Protein AF-0000000072867297 (afdb_homodimer)

Foldseek 3Di:
DDPPVVCCDPVNVVVCVVVVVLVVVLVVCLPPPCLVVLQVLLVQLCVDPCSVVLLVLLQLCVVVVNDLVVSCVVVVHDSVVSVVSQVVSCVRNVARCVDPVSSSSNNSSSVSNCVVVPDVVVVVVVVD/DDPPVVCCDPVNVVVCVVVVVLVVVLVVCLPPPCLVVLQVLLVQLCPDPCSVVLLVLLQLCVVVVNDLVVSCVVVVHDSVVSVVSQVVSCVRNVARCVDPVSSSSNNSSSVSNCVVVPDVVVVVVVVD

Radius of gyration: 19.89 Å; Cα contacts (8 Å, |Δi|>4): 238; chains: 2; bounding box: 57×52×65 Å

Nearest PDB structures (foldseek):
  3onq-assembly1_B-2  TM=8.352E-01  e=2.474E-03  Bifidobacterium adolescentis ATCC 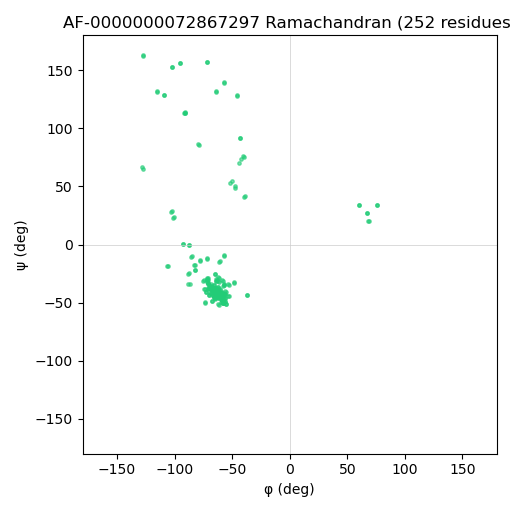15703
  3onq-assembly3_D  TM=8.221E-01  e=2.474E-03  Bifidobacterium adolescentis ATCC 15703
  9f80-assembly1_A  TM=8.507E-01  e=1.771E-02  Mycobacterium tuberculosis H37Rv
  5z4y-assembly1_B  TM=6.572E-01  e=1.056E+00  unclassified
  5xt2-assembly5_E  TM=6.006E-01  e=1.293E+00  Bradyrhizobium japonicum

Solvent-accessible surface area (backbone atoms only — not comparable to full-atom values): 14069 Å² total; per-residue (Å²): 136,82,80,78,71,78,74,74,49,70,69,53,51,51,52,41,45,54,49,39,52,52,43,50,34,41,58,44,35,63,76,33,86,59,36,58,58,32,31,43,47,48,50,53,39,51,71,41,96,61,12,67,62,44,50,52,49,50,52,43,27,57,75,45,40,67,33,63,70,66,28,18,61,74,71,70,48,52,63,65,57,48,52,50,47,47,50,50,46,21,71,63,58,73,39,42,68,89,33,48,65,37,30,53,52,48,49,51,12,51,49,55,38,34,71,77,52,61,63,74,68,66,55,48,65,75,70,100,137,84,80,77,69,78,73,73,49,70,69,52,52,52,52,42,44,53,48,37,52,52,43,52,34,40,57,44,36,63,76,34,86,58,37,58,59,31,31,44,49,49,50,55,39,51,73,42,96,60,13,67,62,45,50,51,49,49,52,43,27,56,74,46,41,68,32,63,72,64,27,18,60,74,71,70,48,53,62,66,57,47,52,49,47,48,49,50,46,20,70,65,58,74,38,44,67,89,34,47,64,36,30,52,52,49,50,52,11,52,49,55,40,34,70,77,53,62,63,74,68,66,55,49,66,74,70,99

Structure (mmCIF, N/CA/C/O backbone):
data_AF-0000000072867297-model_v1
#
loop_
_entity.id
_entity.type
_entity.pdbx_description
1 polymer 'Sugar diacid utilization regulator SdaR'
#
loop_
_atom_site.group_PDB
_atom_site.id
_atom_site.type_symbol
_atom_site.label_atom_id
_atom_site.label_alt_id
_atom_site.label_comp_id
_atom_site.label_asym_id
_atom_site.label_entity_id
_atom_site.label_seq_id
_atom_site.pdbx_PDB_ins_code
_atom_site.Cartn_x
_atom_site.Cartn_y
_atom_site.Cartn_z
_atom_site.occupancy
_atom_site.B_iso_or_equiv
_atom_site.auth_seq_id
_atom_site.auth_comp_id
_atom_site.auth_asym_id
_atom_site.auth_atom_id
_atom_site.pdbx_PDB_model_num
ATOM 1 N N . MET A 1 1 ? -38.688 3.609 -23.422 1 25.03 1 MET A N 1
ATOM 2 C CA . MET A 1 1 ? -38.25 2.785 -22.297 1 25.03 1 MET A CA 1
ATOM 3 C C . MET A 1 1 ? -36.75 2.857 -22.109 1 25.03 1 MET A C 1
ATOM 5 O O . MET A 1 1 ? -36 2.258 -22.875 1 25.03 1 MET A O 1
ATOM 9 N N . ILE A 1 2 ? -36.062 3.877 -21.859 1 30.48 2 ILE A N 1
ATOM 10 C CA . ILE A 1 2 ? -34.75 4.465 -22.109 1 30.48 2 ILE A CA 1
ATOM 11 C C . ILE A 1 2 ? -33.719 3.828 -21.172 1 30.48 2 ILE A C 1
ATOM 13 O O . ILE A 1 2 ? -33.875 3.867 -19.953 1 30.48 2 ILE A O 1
ATOM 17 N N . GLU A 1 3 ? -33.094 2.602 -21.562 1 29.8 3 GLU A N 1
ATOM 18 C CA . GLU A 1 3 ? -32.094 1.719 -20.938 1 29.8 3 GLU A CA 1
ATOM 19 C C . GLU A 1 3 ? -30.875 2.496 -20.469 1 29.8 3 GLU A C 1
ATOM 21 O O . GLU A 1 3 ? -30.078 2.947 -21.281 1 29.8 3 GLU A O 1
ATOM 26 N N . VAL A 1 4 ? -30.922 3.471 -19.703 1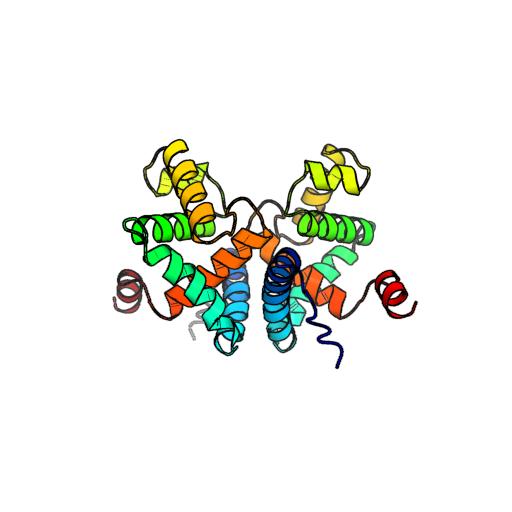 29.23 4 VAL A N 1
ATOM 27 C CA . VAL A 1 4 ? -29.828 4.262 -19.156 1 29.23 4 VAL A CA 1
ATOM 28 C C . VAL A 1 4 ? -28.75 3.334 -18.609 1 29.23 4 VAL A C 1
ATOM 30 O O . VAL A 1 4 ? -28.891 2.779 -17.516 1 29.23 4 VAL A O 1
ATOM 33 N N . GLY A 1 5 ? -28.25 2.301 -19.359 1 35.34 5 GLY A N 1
ATOM 34 C CA . GLY A 1 5 ? -27.125 1.42 -19.078 1 35.34 5 GLY A CA 1
ATOM 35 C C . GLY A 1 5 ? -25.906 2.152 -18.547 1 35.34 5 GLY A C 1
ATOM 36 O O . GLY A 1 5 ? -25.297 2.941 -19.266 1 35.34 5 GLY A O 1
ATOM 37 N N . SER A 1 6 ? -25.969 2.643 -17.359 1 34.91 6 SER A N 1
ATOM 38 C CA . SER A 1 6 ? -24.922 3.426 -16.719 1 34.91 6 SER A CA 1
ATOM 39 C C . SER A 1 6 ? -23.547 2.863 -17.016 1 34.91 6 SER A C 1
ATOM 41 O O . SER A 1 6 ? -23.25 1.704 -16.719 1 34.91 6 SER A O 1
ATOM 43 N N . LYS A 1 7 ? -22.969 3.043 -18.188 1 33.22 7 LYS A N 1
ATOM 44 C CA . LYS A 1 7 ? -21.625 2.799 -18.719 1 33.22 7 LYS A CA 1
ATOM 45 C C . LYS A 1 7 ? -20.547 3.131 -17.688 1 33.22 7 LYS A C 1
ATOM 47 O O . LYS A 1 7 ? -20.062 4.262 -17.641 1 33.22 7 LYS A O 1
ATOM 52 N N . VAL A 1 8 ? -20.688 2.811 -16.469 1 36.81 8 VAL A N 1
ATOM 53 C CA . VAL A 1 8 ? -19.531 2.916 -15.586 1 36.81 8 VAL A CA 1
ATOM 54 C C . VAL A 1 8 ? -18.297 2.354 -16.297 1 36.81 8 VAL A C 1
ATOM 56 O O . VAL A 1 8 ? -18.297 1.198 -16.719 1 36.81 8 VAL A O 1
ATOM 59 N N . GLN A 1 9 ? -17.531 3.119 -16.984 1 38.69 9 GLN A N 1
ATOM 60 C CA . GLN A 1 9 ? -16.375 2.797 -17.797 1 38.69 9 GLN A CA 1
ATOM 61 C C . GLN A 1 9 ? -15.438 1.837 -17.062 1 38.69 9 GLN A C 1
ATOM 63 O O . GLN A 1 9 ? -15.227 1.963 -15.859 1 38.69 9 GLN A O 1
ATOM 68 N N . PRO A 1 10 ? -15.055 0.8 -17.594 1 39.16 10 PRO A N 1
ATOM 69 C CA . PRO A 1 10 ? -14.133 -0.212 -17.062 1 39.16 10 PRO A CA 1
ATOM 70 C C . PRO A 1 10 ? -13 0.393 -16.25 1 39.16 10 PRO A C 1
ATOM 72 O O . PRO A 1 10 ? -12.57 -0.196 -15.25 1 39.16 10 PRO A O 1
ATOM 75 N N . GLN A 1 11 ? -12.422 1.472 -16.734 1 39.03 11 GLN A N 1
ATOM 76 C CA . GLN A 1 11 ? -11.328 2.15 -16.047 1 39.03 11 GLN A CA 1
ATOM 77 C C . GLN A 1 11 ? -11.781 2.672 -14.68 1 39.0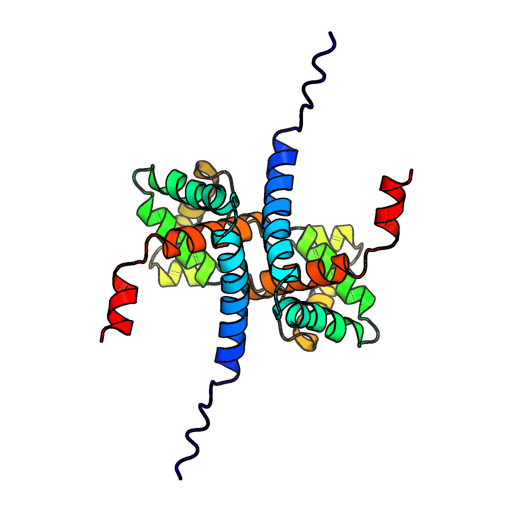3 11 GLN A C 1
ATOM 79 O O . GLN A 1 11 ? -11 2.693 -13.727 1 39.03 11 GLN A O 1
ATOM 84 N N . ARG A 1 12 ? -12.938 3.172 -14.625 1 39.94 12 ARG A N 1
ATOM 85 C CA . ARG A 1 12 ? -13.5 3.686 -13.383 1 39.94 12 ARG A CA 1
ATOM 86 C C . ARG A 1 12 ? -13.719 2.561 -12.375 1 39.94 12 ARG A C 1
ATOM 88 O O . ARG A 1 12 ? -13.602 2.771 -11.164 1 39.94 12 ARG A O 1
ATOM 95 N N . GLN A 1 13 ? -14.117 1.479 -12.922 1 38.62 13 GLN A N 1
ATOM 96 C CA . GLN A 1 13 ? -14.344 0.344 -12.031 1 38.62 13 GLN A CA 1
ATOM 97 C C . GLN A 1 13 ? -13.055 -0.064 -11.32 1 38.62 13 GLN A C 1
ATOM 99 O O . GLN A 1 13 ? -13.086 -0.48 -10.156 1 38.62 13 GLN A O 1
ATOM 104 N N . ILE A 1 14 ? -11.977 -0.056 -12.102 1 41.31 14 ILE A N 1
ATOM 105 C CA . ILE A 1 14 ? -10.695 -0.398 -11.5 1 41.31 14 ILE A CA 1
ATOM 106 C C . ILE A 1 14 ? -10.305 0.66 -10.469 1 41.31 14 ILE A C 1
ATOM 108 O O . ILE A 1 14 ? -9.789 0.333 -9.398 1 41.31 14 ILE A O 1
ATOM 112 N N . TYR A 1 15 ? -10.477 1.941 -10.867 1 42.84 15 TYR A N 1
ATOM 113 C CA . TYR A 1 15 ? -10.219 3.006 -9.906 1 42.84 15 TYR A CA 1
ATOM 114 C C . TYR A 1 15 ? -11.055 2.82 -8.648 1 42.84 15 TYR A C 1
ATOM 116 O O . TYR A 1 15 ? -10.57 3.008 -7.535 1 42.84 15 TYR A O 1
ATOM 124 N N . TYR A 1 16 ? -12.312 2.391 -8.953 1 45.91 16 TYR A N 1
ATOM 125 C CA . TYR A 1 16 ? -13.273 2.23 -7.875 1 45.91 16 TYR A CA 1
ATOM 126 C C . TYR A 1 16 ? -12.852 1.11 -6.93 1 45.91 16 TYR A C 1
ATOM 128 O O . TYR A 1 16 ? -13.039 1.215 -5.715 1 45.91 16 TYR A O 1
ATOM 136 N N . PHE A 1 17 ? -12.469 0.09 -7.648 1 45.38 17 PHE A N 1
ATOM 137 C CA . PHE A 1 17 ? -12.102 -1.02 -6.773 1 45.38 17 PHE A CA 1
ATOM 138 C C . PHE A 1 17 ? -10.938 -0.64 -5.875 1 45.38 17 PHE A C 1
ATOM 140 O O . PHE A 1 17 ? -10.945 -0.927 -4.676 1 45.38 17 PHE A O 1
ATOM 147 N N . ARG A 1 18 ? -9.914 0.046 -6.566 1 49.38 18 ARG A N 1
ATOM 148 C CA . ARG A 1 18 ? -8.75 0.481 -5.805 1 49.38 18 ARG A CA 1
ATOM 149 C C . ARG A 1 18 ? -9.164 1.358 -4.629 1 49.38 18 ARG A C 1
ATOM 151 O O . ARG A 1 18 ? -8.703 1.149 -3.502 1 49.38 18 ARG A O 1
ATOM 158 N N . GLU A 1 19 ? -9.953 2.219 -5.094 1 50.56 19 GLU A N 1
ATOM 159 C CA . GLU A 1 19 ? -10.461 3.139 -4.074 1 50.56 19 GLU A CA 1
ATOM 160 C C . GLU A 1 19 ? -11.391 2.424 -3.098 1 50.56 19 GLU A C 1
ATOM 162 O O . GLU A 1 19 ? -11.344 2.682 -1.893 1 50.56 19 GLU A O 1
ATOM 167 N N . MET A 1 20 ? -12.086 1.52 -3.715 1 51.03 20 MET A N 1
ATOM 168 C CA . MET A 1 20 ? -13.055 0.82 -2.871 1 51.03 20 MET A CA 1
ATOM 169 C C . MET A 1 20 ? -12.344 -0.091 -1.874 1 51.03 20 MET A C 1
ATOM 171 O O . MET A 1 20 ? -12.734 -0.166 -0.708 1 51.03 20 MET A O 1
ATOM 175 N N . ALA A 1 21 ? -11.352 -0.773 -2.43 1 52.25 21 ALA A N 1
ATOM 176 C CA . ALA A 1 21 ? -10.625 -1.663 -1.525 1 52.25 21 ALA A CA 1
ATOM 177 C C . ALA A 1 21 ? -10.023 -0.886 -0.361 1 52.25 21 ALA A C 1
ATOM 179 O O . ALA A 1 21 ? -10.125 -1.305 0.794 1 52.25 21 ALA A O 1
ATOM 180 N N . MET A 1 22 ? -9.516 0.25 -0.768 1 56.5 22 MET A N 1
ATOM 181 C CA . MET A 1 22 ? -8.961 1.098 0.284 1 56.5 22 MET A CA 1
ATOM 182 C C . MET A 1 22 ? -10.062 1.634 1.189 1 56.5 22 MET A C 1
ATOM 184 O O . MET A 1 22 ? -9.898 1.7 2.408 1 56.5 22 MET A O 1
ATOM 188 N N . LEU A 1 23 ? -11.148 1.938 0.492 1 53.91 23 LEU A N 1
ATOM 189 C CA . LEU A 1 23 ? -12.297 2.422 1.248 1 53.91 23 LEU A CA 1
ATOM 190 C C . LEU A 1 23 ? -12.844 1.335 2.17 1 53.91 23 LEU A C 1
ATOM 192 O O . LEU A 1 23 ? -13.195 1.608 3.32 1 53.91 23 LEU A O 1
ATOM 196 N N . CYS A 1 24 ? -12.961 0.26 1.611 1 54.66 24 CYS A N 1
ATOM 197 C CA . CYS A 1 24 ? -13.469 -0.839 2.426 1 54.66 24 CYS A CA 1
ATOM 198 C C . CYS A 1 24 ? -12.531 -1.133 3.59 1 54.66 24 CYS A C 1
ATOM 200 O O . CYS A 1 24 ? -12.984 -1.36 4.715 1 54.66 24 CYS A O 1
ATOM 202 N N . LEU A 1 25 ? -11.344 -1.11 3.211 1 55.56 25 LEU A N 1
ATOM 203 C CA . LEU A 1 25 ? -10.367 -1.295 4.281 1 55.56 25 LEU A CA 1
ATOM 204 C C . LEU A 1 25 ? -10.539 -0.236 5.363 1 55.56 25 LEU A C 1
ATOM 206 O O . LEU A 1 25 ? -10.531 -0.554 6.555 1 55.56 25 LEU A O 1
ATOM 210 N N . PHE A 1 26 ? -10.914 0.876 4.859 1 54.69 26 PHE A N 1
ATOM 211 C CA . PHE A 1 26 ? -11.094 1.997 5.773 1 54.69 26 PHE A CA 1
ATOM 212 C C . PHE A 1 26 ? -12.359 1.825 6.602 1 54.69 26 PHE A C 1
ATOM 214 O O . PHE A 1 26 ? -12.367 2.111 7.801 1 54.69 26 PHE A O 1
ATOM 221 N N . ARG A 1 27 ? -13.328 1.568 5.965 1 56.91 27 ARG A N 1
ATOM 222 C CA . ARG A 1 27 ? -14.602 1.43 6.668 1 56.91 27 ARG A CA 1
ATOM 223 C C . ARG A 1 27 ? -14.484 0.432 7.816 1 56.91 27 ARG A C 1
ATOM 225 O O . ARG A 1 27 ? -15.055 0.647 8.891 1 56.91 27 ARG A O 1
ATOM 232 N N . VAL A 1 28 ? -13.773 -0.439 7.59 1 56.44 28 VAL A N 1
ATOM 233 C CA . VAL A 1 28 ? -13.617 -1.478 8.602 1 56.44 28 VAL A CA 1
ATOM 234 C C . VAL A 1 28 ? -12.766 -0.954 9.758 1 56.44 28 VAL A C 1
ATOM 236 O O . VAL A 1 28 ? -13.055 -1.229 10.922 1 56.44 28 VAL A O 1
ATOM 239 N N . LEU A 1 29 ? -11.812 -0.2 9.367 1 60.56 29 LEU A N 1
ATOM 240 C CA . LEU A 1 29 ? -10.914 0.342 10.383 1 60.56 29 LEU A CA 1
ATOM 241 C C . LEU A 1 29 ? -11.625 1.397 11.219 1 60.56 29 LEU A C 1
ATOM 243 O O . LEU A 1 29 ? -11.32 1.557 12.406 1 60.56 29 LEU A O 1
ATOM 247 N N . GLU A 1 30 ? -12.477 2.037 10.508 1 59.84 30 GLU A N 1
ATOM 248 C CA . GLU A 1 30 ? -13.148 3.113 11.227 1 59.84 30 GLU A CA 1
ATOM 249 C C . GLU A 1 30 ? -13.891 2.58 12.445 1 59.84 30 GLU A C 1
ATOM 251 O O . GLU A 1 30 ? -13.992 3.262 13.469 1 59.84 30 GLU A O 1
ATOM 256 N N . ASP A 1 31 ? -14.305 1.363 12.227 1 60.44 31 ASP A N 1
ATOM 257 C CA . ASP A 1 31 ? -15.078 0.8 13.328 1 60.44 31 ASP A CA 1
ATOM 258 C C . ASP A 1 31 ? -14.164 0.122 14.352 1 60.44 31 ASP A C 1
ATOM 260 O O . ASP A 1 31 ? -14.633 -0.372 15.383 1 60.44 31 ASP A O 1
ATOM 264 N N . SER A 1 32 ? -12.969 0.208 13.992 1 61.72 32 SER A N 1
ATOM 265 C CA . SER A 1 32 ? -12.055 -0.465 14.906 1 61.72 32 SER A CA 1
ATOM 266 C C . SER A 1 32 ? -11.336 0.537 15.805 1 61.72 32 SER A C 1
ATOM 268 O O . SER A 1 32 ? -11.336 1.738 15.531 1 61.72 32 SER A O 1
ATOM 270 N N . TYR A 1 33 ? -10.93 0.035 17.047 1 61.72 33 TYR A N 1
ATOM 271 C CA . TYR A 1 33 ? -10.164 0.817 18 1 61.72 33 TYR A CA 1
ATOM 272 C C . TYR A 1 33 ? -8.859 1.314 17.375 1 61.72 33 TYR A C 1
ATOM 274 O O . TYR A 1 33 ? -8.25 2.26 17.891 1 61.72 33 TYR A O 1
ATOM 282 N N . MET A 1 34 ? -8.516 0.853 16.219 1 66.38 34 MET A N 1
ATOM 283 C CA . MET A 1 34 ? -7.227 1.186 15.617 1 66.38 34 MET A CA 1
ATOM 284 C C . MET A 1 34 ? -7.305 2.506 14.859 1 66.38 34 MET A C 1
ATOM 286 O O . MET A 1 34 ? -6.277 3.115 14.555 1 66.38 34 MET A O 1
ATOM 290 N N . VAL A 1 35 ? -8.484 2.996 14.688 1 74.06 35 VAL A N 1
ATOM 291 C CA . VAL A 1 35 ? -8.641 4.219 13.906 1 74.06 35 VAL A CA 1
ATOM 292 C C . VAL A 1 35 ? -7.941 5.375 14.609 1 74.06 35 VAL A C 1
ATOM 294 O O . VAL A 1 35 ? -7.371 6.254 13.953 1 74.06 35 VAL A O 1
ATOM 297 N N . ASN A 1 36 ? -7.914 5.328 15.859 1 77.81 36 ASN A N 1
ATOM 298 C CA . ASN A 1 36 ? -7.281 6.398 16.625 1 77.81 36 ASN A CA 1
ATOM 299 C C . ASN A 1 36 ? -5.766 6.41 16.422 1 77.81 36 ASN A C 1
ATOM 301 O O . ASN A 1 36 ? -5.145 7.473 16.422 1 77.81 36 ASN A O 1
ATOM 305 N N . PHE A 1 37 ? -5.246 5.238 16.312 1 76.69 37 PHE A N 1
ATOM 306 C CA . PHE A 1 37 ? -3.816 5.137 16.031 1 76.69 37 PHE A CA 1
ATOM 307 C C . PHE A 1 37 ? -3.463 5.836 14.734 1 76.69 37 PHE A C 1
ATOM 309 O O . PHE A 1 37 ? -2.514 6.617 14.68 1 76.69 37 PHE A O 1
ATOM 316 N N . PHE A 1 38 ? -4.211 5.609 13.711 1 80.69 38 PHE A N 1
ATOM 317 C CA . PHE A 1 38 ? -3.943 6.156 12.391 1 80.69 38 PHE A CA 1
ATOM 318 C C . PHE A 1 38 ? -4.207 7.66 12.359 1 80.69 38 PHE A C 1
ATOM 320 O O . PHE A 1 38 ? -3.42 8.422 11.797 1 80.69 38 PHE A O 1
ATOM 327 N N . ILE A 1 39 ? -5.215 8.023 13.047 1 84.5 39 ILE A N 1
ATOM 328 C CA . ILE A 1 39 ? -5.539 9.445 13.109 1 84.5 39 ILE A CA 1
ATOM 329 C C . ILE A 1 39 ? -4.438 10.195 13.859 1 84.5 39 ILE A C 1
ATOM 331 O O . ILE A 1 39 ? -4.082 11.312 13.484 1 84.5 39 ILE A O 1
ATOM 335 N N . ASN A 1 40 ? -3.908 9.578 14.836 1 87.5 40 ASN A N 1
ATOM 336 C CA . ASN A 1 40 ? -2.871 10.203 15.648 1 87.5 40 ASN A CA 1
ATOM 337 C C . ASN A 1 40 ? -1.6 10.453 14.836 1 87.5 40 ASN A C 1
ATOM 339 O O . ASN A 1 40 ? -0.89 11.43 15.07 1 87.5 40 ASN A O 1
ATOM 343 N N . ASN A 1 41 ? -1.273 9.562 13.898 1 86.56 41 ASN A N 1
ATOM 344 C CA . ASN A 1 41 ? -0.147 9.812 13.008 1 86.56 41 ASN A CA 1
ATOM 345 C C . ASN A 1 41 ? -0.269 11.172 12.312 1 86.56 41 ASN A C 1
ATOM 347 O O . ASN A 1 41 ? 0.701 11.93 12.25 1 86.56 41 ASN A O 1
ATOM 351 N N . VAL A 1 42 ? -1.475 11.453 11.844 1 92.75 42 VAL A N 1
ATOM 352 C CA . VAL A 1 42 ? -1.71 12.703 11.133 1 92.75 42 VAL A CA 1
ATOM 353 C C . VAL A 1 42 ? -1.696 13.867 12.125 1 92.75 42 VAL A C 1
ATOM 355 O O . VAL A 1 42 ? -1.144 14.93 11.828 1 92.75 42 VAL A O 1
ATOM 358 N N . ARG A 1 43 ? -2.293 13.664 13.281 1 94 43 ARG A N 1
ATOM 359 C CA . ARG A 1 43 ? -2.312 14.711 14.289 1 94 43 ARG A CA 1
ATOM 360 C C . ARG A 1 43 ? -0.897 15.109 14.695 1 94 43 ARG A C 1
ATOM 362 O O . ARG A 1 43 ? -0.605 16.297 14.852 1 94 43 ARG A O 1
ATOM 369 N N . GLN A 1 44 ? -0.076 14.117 14.836 1 94.06 44 GLN A N 1
ATOM 370 C CA . GLN A 1 44 ? 1.323 14.375 15.164 1 94.06 44 GLN A CA 1
ATOM 371 C C . GLN A 1 44 ? 1.986 15.234 14.094 1 94.06 44 GLN A C 1
ATOM 373 O O . GLN A 1 44 ? 2.771 16.125 14.406 1 94.06 44 GLN A O 1
ATOM 378 N N . LEU A 1 45 ? 1.707 14.961 12.891 1 95.38 45 LEU A N 1
ATOM 379 C CA . LEU A 1 45 ? 2.236 15.734 11.773 1 95.38 45 LEU A CA 1
ATOM 380 C C . LEU A 1 45 ? 1.744 17.172 11.828 1 95.38 45 LEU A C 1
ATOM 382 O O . LEU A 1 45 ? 2.52 18.109 11.602 1 95.38 45 LEU A O 1
ATOM 386 N N . LEU A 1 46 ? 0.539 17.328 12.195 1 95.44 46 LEU A N 1
ATOM 387 C CA . LEU A 1 46 ? -0.113 18.641 12.156 1 95.44 46 LEU A CA 1
ATOM 388 C C . LEU A 1 46 ? 0.334 19.5 13.336 1 95.44 46 LEU A C 1
ATOM 390 O O . LEU A 1 46 ? 0.107 20.719 13.344 1 95.44 46 LEU A O 1
ATOM 394 N N . GLU A 1 47 ? 0.969 18.922 14.312 1 93.44 47 GLU A N 1
ATOM 395 C CA . GLU A 1 47 ? 1.449 19.656 15.477 1 93.44 47 GLU A CA 1
ATOM 396 C C . GLU A 1 47 ? 2.641 20.547 15.125 1 93.44 47 GLU A C 1
ATOM 398 O O . GLU A 1 47 ? 2.99 21.453 15.883 1 93.44 47 GLU A O 1
ATOM 403 N N . HIS A 1 48 ? 3.18 20.359 14.031 1 91.44 48 HIS A N 1
ATOM 404 C CA . HIS A 1 48 ? 4.34 21.141 13.602 1 91.44 48 HIS A CA 1
ATOM 405 C C . HIS A 1 48 ? 3.92 22.328 12.742 1 91.44 48 HIS A C 1
ATOM 407 O O . HIS A 1 48 ? 2.857 22.297 12.117 1 91.44 48 HIS A O 1
ATOM 413 N N . ASP A 1 49 ? 4.766 23.391 12.688 1 89.31 49 ASP A N 1
ATOM 414 C CA . ASP A 1 49 ? 4.445 24.625 11.969 1 89.31 49 ASP A CA 1
ATOM 415 C C . ASP A 1 49 ? 4.148 24.344 10.5 1 89.31 49 ASP A C 1
ATOM 417 O O . ASP A 1 49 ? 3.225 24.922 9.93 1 89.31 49 ASP A O 1
ATOM 421 N N . SER A 1 50 ? 4.766 23.406 9.828 1 93.75 50 SER A N 1
ATOM 422 C CA . SER A 1 50 ? 4.566 23.094 8.422 1 93.75 50 SER A CA 1
ATOM 423 C C . SER A 1 50 ? 3.711 21.844 8.25 1 93.75 50 SER A C 1
ATOM 425 O O . SER A 1 50 ? 3.764 21.188 7.203 1 93.75 50 SER A O 1
ATOM 427 N N . GLY A 1 51 ? 2.881 21.625 9.203 1 95.94 51 GLY A N 1
ATOM 428 C CA . GLY A 1 51 ? 2.135 20.375 9.234 1 95.94 51 GLY A CA 1
ATOM 429 C C . GLY A 1 51 ? 1.149 20.234 8.086 1 95.94 51 GLY A C 1
ATOM 430 O O . GLY A 1 51 ? 1.059 19.188 7.461 1 95.94 51 GLY A O 1
ATOM 431 N N . GLU A 1 52 ? 0.448 21.344 7.844 1 94.62 52 GLU A N 1
ATOM 432 C CA . GLU A 1 52 ? -0.542 21.312 6.77 1 94.62 52 GLU A CA 1
ATOM 433 C C . GLU A 1 52 ? 0.122 21.109 5.41 1 94.62 52 GLU A C 1
ATOM 435 O O . GLU A 1 52 ? -0.39 20.359 4.574 1 94.62 52 GLU A O 1
ATOM 440 N N . VAL A 1 53 ? 1.208 21.766 5.215 1 97.06 53 VAL A N 1
ATOM 441 C CA . VAL A 1 53 ? 1.956 21.625 3.973 1 97.06 53 VAL A CA 1
ATOM 442 C C . VAL A 1 53 ? 2.469 20.188 3.834 1 97.06 53 VAL A C 1
ATOM 444 O O . VAL A 1 53 ? 2.41 19.609 2.75 1 97.06 53 VAL A O 1
ATOM 447 N N . LEU A 1 54 ? 2.934 19.625 4.914 1 97.75 54 LEU A N 1
ATOM 448 C CA . LEU A 1 54 ? 3.441 18.25 4.91 1 97.75 54 LEU A CA 1
ATOM 449 C C . LEU A 1 54 ? 2.318 17.266 4.652 1 97.75 54 LEU A C 1
ATOM 451 O O . LEU A 1 54 ? 2.502 16.281 3.916 1 97.75 54 LEU A O 1
ATOM 455 N N . LEU A 1 55 ? 1.163 17.516 5.273 1 96.69 55 LEU A N 1
ATOM 456 C CA . LEU A 1 55 ? 0.019 16.641 5.043 1 96.69 55 LEU A CA 1
ATOM 457 C C . LEU A 1 55 ? -0.417 16.703 3.582 1 96.69 55 LEU A C 1
ATOM 459 O O . LEU A 1 55 ? -0.707 15.664 2.979 1 96.69 55 LEU A O 1
ATOM 463 N N . ASP A 1 56 ? -0.446 17.891 3.002 1 95.81 56 ASP A N 1
ATOM 464 C CA . ASP A 1 56 ? -0.787 18.047 1.591 1 95.81 56 ASP A CA 1
ATOM 465 C C . ASP A 1 56 ? 0.228 17.328 0.699 1 95.81 56 ASP A C 1
ATOM 467 O O . ASP A 1 56 ? -0.141 16.719 -0.305 1 95.81 56 ASP A O 1
ATOM 471 N N . THR A 1 57 ? 1.438 17.484 1.014 1 98 57 THR A N 1
ATOM 472 C CA . THR A 1 57 ? 2.504 16.797 0.289 1 98 57 THR A CA 1
ATOM 473 C C . THR A 1 57 ? 2.309 15.289 0.335 1 98 57 THR A C 1
ATOM 475 O O . THR A 1 57 ? 2.34 14.625 -0.701 1 98 57 THR A O 1
ATOM 478 N N . LEU A 1 58 ? 2.066 14.797 1.515 1 96.69 58 LEU A N 1
ATOM 479 C CA . LEU A 1 58 ? 1.868 13.359 1.709 1 96.69 58 LEU A CA 1
ATOM 480 C C . LEU A 1 58 ? 0.653 12.867 0.931 1 96.69 58 LEU A C 1
ATOM 482 O O . LEU A 1 58 ? 0.721 11.852 0.245 1 96.69 58 LEU A O 1
ATOM 486 N N . SER A 1 59 ? -0.422 13.578 1.029 1 93.88 59 SER A N 1
ATOM 487 C CA . SER A 1 59 ? -1.639 13.242 0.299 1 93.88 59 SER A CA 1
ATOM 488 C C . SER A 1 59 ? -1.386 13.195 -1.204 1 93.88 59 SER A C 1
ATOM 490 O O . SER A 1 59 ? -1.807 12.25 -1.88 1 93.88 59 SER A O 1
ATOM 492 N N . SER A 1 60 ? -0.726 14.164 -1.735 1 95.69 60 SER A N 1
ATOM 493 C CA . SER A 1 60 ? -0.407 14.227 -3.158 1 95.69 60 SER A CA 1
ATOM 494 C C . SER A 1 60 ? 0.515 13.086 -3.57 1 95.69 60 SER A C 1
ATOM 496 O O . SER A 1 60 ? 0.333 12.484 -4.633 1 95.69 60 SER A O 1
ATOM 498 N N . PHE A 1 61 ? 1.486 12.812 -2.76 1 96.31 61 PHE A N 1
ATOM 499 C CA . PHE A 1 61 ? 2.441 11.742 -3.029 1 96.31 61 PHE A CA 1
ATOM 500 C C . PHE A 1 61 ? 1.733 10.398 -3.129 1 96.31 61 PHE A C 1
ATOM 502 O O . PHE A 1 61 ? 1.965 9.633 -4.07 1 96.31 61 PHE A O 1
ATOM 509 N N . ILE A 1 62 ? 0.828 10.172 -2.184 1 90.12 62 ILE A N 1
ATOM 510 C CA . ILE A 1 62 ? 0.045 8.945 -2.168 1 90.12 62 ILE A CA 1
ATOM 511 C C . ILE A 1 62 ? -0.855 8.891 -3.402 1 90.12 62 ILE A C 1
ATOM 513 O O . ILE A 1 62 ? -0.918 7.867 -4.086 1 90.12 62 ILE A O 1
ATOM 517 N N . ALA A 1 63 ? -1.497 9.984 -3.723 1 89.19 63 ALA A N 1
ATOM 518 C CA . ALA A 1 63 ? -2.436 10.062 -4.84 1 89.19 63 ALA A CA 1
ATOM 519 C C . ALA A 1 63 ? -1.721 9.836 -6.172 1 89.19 63 ALA A C 1
ATOM 521 O O . ALA A 1 63 ? -2.332 9.391 -7.145 1 89.19 63 ALA A O 1
ATOM 522 N N . ASN A 1 64 ? -0.492 10.117 -6.207 1 93.38 64 ASN A N 1
ATOM 523 C CA . ASN A 1 64 ? 0.288 9.945 -7.43 1 93.38 64 ASN A CA 1
ATOM 524 C C . ASN A 1 64 ? 1.115 8.664 -7.391 1 93.38 64 ASN A C 1
ATOM 526 O O . ASN A 1 64 ? 2.191 8.602 -7.988 1 93.38 64 ASN A O 1
ATOM 530 N N . ASN A 1 65 ? 0.715 7.73 -6.613 1 91.06 65 ASN A N 1
ATOM 531 C CA . ASN A 1 65 ? 1.292 6.395 -6.543 1 91.06 65 ASN A CA 1
ATOM 532 C C . ASN A 1 65 ? 2.766 6.438 -6.152 1 91.06 65 ASN A C 1
ATOM 534 O O . ASN A 1 65 ? 3.58 5.691 -6.695 1 91.06 65 ASN A O 1
ATOM 538 N N . ALA A 1 66 ? 3.107 7.387 -5.332 1 94.25 66 ALA A N 1
ATOM 539 C CA . ALA A 1 66 ? 4.441 7.5 -4.75 1 94.25 66 ALA A CA 1
ATOM 540 C C . ALA A 1 66 ? 5.48 7.82 -5.82 1 94.25 66 ALA A C 1
ATOM 542 O O . ALA A 1 66 ? 6.633 7.395 -5.723 1 94.25 66 ALA A O 1
ATOM 543 N N . GLU A 1 67 ? 5.059 8.461 -6.871 1 95.5 67 GLU A N 1
ATOM 544 C CA . GLU A 1 67 ? 5.969 8.906 -7.922 1 95.5 67 GLU A CA 1
ATOM 545 C C . GLU A 1 67 ? 6.473 10.32 -7.656 1 95.5 67 GLU A C 1
ATOM 547 O O . GLU A 1 67 ? 5.719 11.289 -7.777 1 95.5 67 GLU A O 1
ATOM 552 N N . PRO A 1 68 ? 7.73 10.453 -7.395 1 97 68 PRO A N 1
ATOM 553 C CA . PRO A 1 68 ? 8.234 11.773 -7.016 1 97 68 PRO A CA 1
ATOM 554 C C . PRO A 1 68 ? 8.102 12.797 -8.141 1 97 68 PRO A C 1
ATOM 556 O O . PRO A 1 68 ? 7.73 13.945 -7.891 1 97 68 PRO A O 1
ATOM 559 N N . GLY A 1 69 ? 8.445 12.391 -9.398 1 96.94 69 GLY A N 1
ATOM 560 C CA . GLY A 1 69 ? 8.359 13.312 -10.523 1 96.94 69 GLY A CA 1
ATOM 561 C C . GLY A 1 69 ? 6.973 13.883 -10.719 1 96.94 69 GLY A C 1
ATOM 562 O O . GLY A 1 69 ? 6.801 15.102 -10.789 1 96.94 69 GLY A O 1
ATOM 563 N N . LYS A 1 70 ? 5.996 13.031 -10.758 1 96.62 70 LYS A N 1
ATOM 564 C CA . LYS A 1 70 ? 4.609 13.453 -10.93 1 96.62 70 LYS A CA 1
ATOM 565 C C . LYS A 1 70 ? 4.148 14.312 -9.758 1 96.62 70 LYS A C 1
ATOM 567 O O . LYS A 1 70 ? 3.447 15.305 -9.945 1 96.62 70 LYS A O 1
ATOM 572 N N . THR A 1 71 ? 4.566 13.961 -8.586 1 97.81 71 THR A N 1
ATOM 573 C CA . THR A 1 71 ? 4.145 14.648 -7.375 1 97.81 71 THR A CA 1
ATOM 574 C C . THR A 1 71 ? 4.707 16.062 -7.34 1 97.81 71 THR A C 1
ATOM 576 O O . THR A 1 71 ? 3.979 17.031 -7.066 1 97.81 71 THR A O 1
ATOM 579 N N . SER A 1 72 ? 6.023 16.188 -7.598 1 98.38 72 SER A N 1
ATOM 580 C CA . SER A 1 72 ? 6.641 17.5 -7.578 1 98.38 72 SER A CA 1
ATOM 581 C C . SER A 1 72 ? 6.008 18.422 -8.617 1 98.38 72 SER A C 1
ATOM 583 O O . SER A 1 72 ? 5.766 19.609 -8.344 1 98.38 72 SER A O 1
ATOM 585 N N . LEU A 1 73 ? 5.68 17.922 -9.789 1 97.62 73 LEU A N 1
ATOM 586 C CA . LEU A 1 73 ? 5.031 18.688 -10.852 1 97.62 73 LEU A CA 1
ATOM 587 C C . LEU A 1 73 ? 3.654 19.156 -10.422 1 97.62 73 LEU A C 1
ATOM 589 O O . LEU A 1 73 ? 3.32 20.344 -10.586 1 97.62 73 LEU A O 1
ATOM 593 N N . LEU A 1 74 ? 2.926 18.328 -9.82 1 96.62 74 LEU A N 1
ATOM 594 C CA . LEU A 1 74 ? 1.568 18.641 -9.398 1 96.62 74 LEU A CA 1
ATOM 595 C C . LEU A 1 74 ? 1.578 19.703 -8.305 1 96.62 74 LEU A C 1
ATOM 597 O O . LEU A 1 74 ? 0.711 20.594 -8.273 1 96.62 74 LEU A O 1
ATOM 601 N N . LEU A 1 75 ? 2.549 19.641 -7.406 1 97.56 75 LEU A N 1
ATOM 602 C CA . LEU A 1 75 ? 2.648 20.578 -6.293 1 97.56 75 LEU A CA 1
ATOM 603 C C . LEU A 1 75 ? 3.324 21.859 -6.73 1 97.56 75 LEU A C 1
ATOM 605 O O . LEU A 1 75 ? 3.273 22.875 -6.016 1 97.56 75 LEU A O 1
ATOM 609 N N . GLY A 1 76 ? 3.994 21.828 -7.824 1 97.94 76 GLY A N 1
ATOM 610 C CA . GLY A 1 76 ? 4.703 23 -8.305 1 97.94 76 GLY A CA 1
ATOM 611 C C . GLY A 1 76 ? 5.984 23.281 -7.543 1 97.94 76 GLY A C 1
ATOM 612 O O . GLY A 1 76 ? 6.324 24.438 -7.297 1 97.94 76 GLY A O 1
ATOM 613 N N . ILE A 1 77 ? 6.629 22.25 -7.121 1 98.38 77 ILE A N 1
ATOM 614 C CA . ILE A 1 77 ? 7.867 22.406 -6.367 1 98.38 77 ILE A CA 1
ATOM 615 C C . ILE A 1 77 ? 8.969 21.562 -7.016 1 98.38 77 ILE A C 1
ATOM 617 O O . ILE A 1 77 ? 8.703 20.734 -7.891 1 98.38 77 ILE A O 1
ATOM 621 N N . HIS A 1 78 ? 10.188 21.891 -6.656 1 97.81 78 HIS A N 1
ATOM 622 C CA . HIS A 1 78 ? 11.328 21.125 -7.141 1 97.81 78 HIS A CA 1
ATOM 623 C C . HIS A 1 78 ? 11.383 19.75 -6.484 1 97.81 78 HIS A C 1
ATOM 625 O O . HIS A 1 78 ? 10.938 19.578 -5.352 1 97.81 78 HIS A O 1
ATOM 631 N N . ARG A 1 79 ? 12.023 18.828 -7.102 1 97.12 79 ARG A N 1
ATOM 632 C CA . ARG A 1 79 ? 12.148 17.469 -6.586 1 97.12 79 ARG A CA 1
ATOM 633 C C . ARG A 1 79 ? 12.898 17.453 -5.258 1 97.12 79 ARG A C 1
ATOM 635 O O . ARG A 1 79 ? 12.609 16.625 -4.383 1 97.12 79 ARG A O 1
ATOM 642 N N . ASN A 1 80 ? 13.82 18.359 -5.047 1 96.94 80 ASN A N 1
ATOM 643 C CA . ASN A 1 80 ? 14.586 18.438 -3.807 1 96.94 80 ASN A CA 1
ATOM 644 C C . ASN A 1 80 ? 13.719 18.891 -2.639 1 96.94 80 ASN A C 1
ATOM 646 O O . ASN A 1 80 ? 13.891 18.422 -1.511 1 96.94 80 ASN A O 1
ATOM 650 N N . THR A 1 81 ? 12.852 19.781 -2.91 1 98.12 81 THR A N 1
ATOM 651 C CA . THR A 1 81 ? 11.906 20.234 -1.899 1 98.12 81 THR A CA 1
ATOM 652 C C . THR A 1 81 ? 10.969 19.109 -1.491 1 98.12 81 THR A C 1
ATOM 654 O O . THR A 1 81 ? 10.703 18.906 -0.303 1 98.12 81 THR A O 1
ATOM 657 N N . LEU A 1 82 ? 10.523 18.406 -2.518 1 98.5 82 LEU A N 1
ATOM 658 C CA . LEU A 1 82 ? 9.68 17.25 -2.219 1 98.5 82 LEU A CA 1
ATOM 659 C C . LEU A 1 82 ? 10.406 16.266 -1.317 1 98.5 82 LEU A C 1
ATOM 661 O O . LEU A 1 82 ? 9.852 15.82 -0.309 1 98.5 82 LEU A O 1
ATOM 665 N N . THR A 1 83 ? 11.633 15.906 -1.705 1 98 83 THR A N 1
ATOM 666 C CA . THR A 1 83 ? 12.43 14.961 -0.929 1 98 83 THR A CA 1
ATOM 667 C C . THR A 1 83 ? 12.594 15.445 0.508 1 98 83 THR A C 1
ATOM 669 O O . THR A 1 83 ? 12.492 14.664 1.451 1 98 83 THR A O 1
ATOM 672 N N . TYR A 1 84 ? 12.859 16.734 0.648 1 98.06 84 TYR A N 1
ATOM 673 C CA . TYR A 1 84 ? 12.992 17.344 1.972 1 98.06 84 TYR A CA 1
ATOM 674 C C . TYR A 1 84 ? 11.711 17.156 2.777 1 98.06 84 TYR A C 1
ATOM 676 O O . TYR A 1 84 ? 11.75 16.766 3.943 1 98.06 84 TYR A O 1
ATOM 684 N N . ARG A 1 85 ? 10.625 17.469 2.217 1 98 85 ARG A N 1
ATOM 685 C CA . ARG A 1 85 ? 9.336 17.359 2.898 1 98 85 ARG A CA 1
ATOM 686 C C . ARG A 1 85 ? 9.047 15.906 3.295 1 98 85 ARG A C 1
ATOM 688 O O . ARG A 1 85 ? 8.539 15.648 4.383 1 98 85 ARG A O 1
ATOM 695 N N . LEU A 1 86 ? 9.344 14.969 2.428 1 98.25 86 LEU A N 1
ATOM 696 C CA . LEU A 1 86 ? 9.141 13.555 2.732 1 98.25 86 LEU A CA 1
ATOM 697 C C . LEU A 1 86 ? 10.039 13.109 3.885 1 98.25 86 LEU A C 1
ATOM 699 O O . LEU A 1 86 ? 9.625 12.305 4.723 1 98.25 86 LEU A O 1
ATOM 703 N N . GLN A 1 87 ? 11.242 13.664 3.881 1 97.94 87 GLN A N 1
ATOM 704 C CA . GLN A 1 87 ? 12.141 13.383 4.992 1 97.94 87 GLN A CA 1
ATOM 705 C C . GLN A 1 87 ? 11.609 13.961 6.297 1 97.94 87 GLN A C 1
ATOM 707 O O . GLN A 1 87 ? 11.75 13.352 7.359 1 97.94 87 GLN A O 1
ATOM 712 N N . GLN A 1 88 ? 11.062 15.109 6.242 1 97.19 88 GLN A N 1
ATOM 713 C CA . GLN A 1 88 ? 10.453 15.711 7.422 1 97.19 88 GLN A CA 1
ATOM 714 C C . GLN A 1 88 ? 9.305 14.859 7.945 1 97.19 88 GLN A C 1
ATOM 716 O O . GLN A 1 88 ? 9.148 14.688 9.156 1 97.19 88 GLN A O 1
ATOM 721 N N . ILE A 1 89 ? 8.508 14.352 7.082 1 96.94 89 ILE A N 1
ATOM 722 C CA . ILE A 1 89 ? 7.406 13.477 7.457 1 96.94 89 ILE A CA 1
ATOM 723 C C . ILE A 1 89 ? 7.949 12.25 8.188 1 96.94 89 ILE A C 1
ATOM 725 O O . ILE A 1 89 ? 7.449 11.883 9.258 1 96.94 89 ILE A O 1
ATOM 729 N N . LYS A 1 90 ? 8.961 11.672 7.598 1 96.5 90 LYS A N 1
ATOM 730 C CA . LYS A 1 90 ? 9.609 10.531 8.234 1 96.5 90 LYS A CA 1
ATOM 731 C C . LYS A 1 90 ? 10.086 10.883 9.641 1 96.5 90 LYS A C 1
ATOM 733 O O . LYS A 1 90 ? 9.883 10.109 10.578 1 96.5 90 LYS A O 1
ATOM 738 N N . LYS A 1 91 ? 10.68 11.945 9.781 1 94.56 91 LYS A N 1
ATOM 739 C CA . LYS A 1 91 ? 11.227 12.398 11.055 1 94.56 91 LYS A CA 1
ATOM 740 C C . LYS A 1 91 ? 10.125 12.586 12.094 1 94.56 91 LYS A C 1
ATOM 742 O O . LYS A 1 91 ? 10.281 12.203 13.258 1 94.56 91 LYS A O 1
ATOM 747 N N . HIS A 1 92 ? 8.984 13.094 11.711 1 92.62 92 HIS A N 1
ATOM 748 C CA . HIS A 1 92 ? 7.938 13.492 12.648 1 92.62 92 HIS A CA 1
ATOM 749 C C . HIS A 1 92 ? 7.027 12.32 12.992 1 92.62 92 HIS A C 1
ATOM 751 O O . HIS A 1 92 ? 6.492 12.25 14.102 1 92.62 92 HIS A O 1
ATOM 757 N N . ILE A 1 93 ? 6.801 11.438 12.039 1 89.56 93 ILE A N 1
ATOM 758 C CA . ILE A 1 93 ? 5.816 10.375 12.219 1 89.56 93 ILE A CA 1
ATOM 759 C C . ILE A 1 93 ? 6.531 9.047 12.438 1 89.56 93 ILE A C 1
ATOM 761 O O . ILE A 1 93 ? 5.918 8.078 12.891 1 89.56 93 ILE A O 1
ATOM 765 N N . GLN A 1 94 ? 7.789 8.906 12.102 1 89.69 94 GLN A N 1
ATOM 766 C CA . GLN A 1 94 ? 8.617 7.707 12.234 1 89.69 94 GLN A CA 1
ATOM 767 C C . GLN A 1 94 ? 8.148 6.609 11.281 1 89.69 94 GLN A C 1
ATOM 769 O O . GLN A 1 94 ? 8.18 5.426 11.625 1 89.69 94 GLN A O 1
ATOM 774 N N . LEU A 1 95 ? 7.445 7.023 10.289 1 89.06 95 LEU A N 1
ATOM 775 C CA . LEU A 1 95 ? 7.148 6.199 9.125 1 89.06 95 LEU A CA 1
ATOM 776 C C . LEU A 1 95 ? 7.785 6.781 7.871 1 89.06 95 LEU A C 1
ATOM 778 O O . LEU A 1 95 ? 7.691 7.984 7.625 1 89.06 95 LEU A O 1
ATOM 782 N N . ASP A 1 96 ? 8.438 5.949 7.141 1 93.62 96 ASP A N 1
ATOM 783 C CA . ASP A 1 96 ? 9.188 6.371 5.961 1 93.62 96 ASP A CA 1
ATOM 784 C C . ASP A 1 96 ? 8.32 6.285 4.707 1 93.62 96 ASP A C 1
ATOM 786 O O . ASP A 1 96 ? 7.973 5.191 4.258 1 93.62 96 ASP A O 1
ATOM 790 N N . PRO A 1 97 ? 8 7.43 4.109 1 95.62 97 PRO A N 1
ATOM 791 C CA . PRO A 1 97 ? 7.164 7.414 2.908 1 95.62 97 PRO A CA 1
ATOM 792 C C . PRO A 1 97 ? 7.797 6.637 1.757 1 95.62 97 PRO A C 1
ATOM 794 O O . PRO A 1 97 ? 7.117 6.297 0.786 1 95.62 97 PRO A O 1
ATOM 797 N N . MET A 1 98 ? 9.086 6.332 1.834 1 94.81 98 MET A N 1
ATOM 798 C CA . MET A 1 98 ? 9.789 5.66 0.745 1 94.81 98 MET A CA 1
ATOM 799 C C . MET A 1 98 ? 9.773 4.148 0.938 1 94.81 98 MET A C 1
ATOM 801 O O . MET A 1 98 ? 10.32 3.406 0.122 1 94.81 98 MET A O 1
ATOM 805 N N . VAL A 1 99 ? 9.156 3.711 1.984 1 89.5 99 VAL A N 1
ATOM 806 C CA . VAL A 1 99 ? 9.016 2.291 2.289 1 89.5 99 VAL A CA 1
ATOM 807 C C . VAL A 1 99 ? 7.562 1.858 2.086 1 89.5 99 VAL A C 1
ATOM 809 O O . VAL A 1 99 ? 6.645 2.473 2.631 1 89.5 99 VAL A O 1
ATOM 812 N N . PHE A 1 100 ? 7.34 0.823 1.358 1 86 100 PHE A N 1
ATOM 813 C CA . PHE A 1 100 ? 6.016 0.399 0.915 1 86 100 PHE A CA 1
ATOM 814 C C . PHE A 1 100 ? 5.082 0.214 2.104 1 86 100 PHE A C 1
ATOM 816 O O . PHE A 1 100 ? 3.99 0.791 2.139 1 86 100 PHE A O 1
ATOM 823 N N . THR A 1 101 ? 5.516 -0.529 3.076 1 82.75 101 THR A N 1
ATOM 824 C CA . THR A 1 101 ? 4.664 -0.824 4.223 1 82.75 101 THR A CA 1
ATOM 825 C C . THR A 1 101 ? 4.383 0.442 5.027 1 82.75 101 THR A C 1
ATOM 827 O O . THR A 1 101 ? 3.264 0.643 5.504 1 82.75 101 THR A O 1
ATOM 830 N N . ASP A 1 102 ? 5.355 1.303 5.156 1 85.44 102 ASP A N 1
ATOM 831 C CA . ASP A 1 102 ? 5.168 2.553 5.887 1 85.44 102 ASP A CA 1
ATOM 832 C C . ASP A 1 102 ? 4.23 3.494 5.133 1 85.44 102 ASP A C 1
ATOM 834 O O . ASP A 1 102 ? 3.367 4.137 5.734 1 85.44 102 ASP A O 1
ATOM 838 N N . LEU A 1 103 ? 4.422 3.541 3.816 1 87.69 103 LEU A N 1
ATOM 839 C CA . LEU A 1 103 ? 3.557 4.402 3.021 1 87.69 103 LEU A CA 1
ATOM 840 C C . LEU A 1 103 ? 2.113 3.912 3.064 1 87.69 103 LEU A C 1
ATOM 842 O O . LEU A 1 103 ? 1.179 4.719 3.059 1 87.69 103 LEU A O 1
ATOM 846 N N . THR A 1 104 ? 1.922 2.613 3.041 1 82.69 104 THR A N 1
ATOM 847 C CA . THR A 1 104 ? 0.583 2.051 3.176 1 82.69 104 THR A CA 1
ATOM 848 C C . THR A 1 104 ? -0.065 2.502 4.48 1 82.69 104 THR A C 1
ATOM 850 O O . THR A 1 104 ? -1.233 2.896 4.496 1 82.69 104 THR A O 1
ATOM 853 N N . GLN A 1 105 ? 0.654 2.504 5.547 1 81.75 105 GLN A N 1
ATOM 854 C CA . GLN A 1 105 ? 0.148 2.965 6.836 1 81.75 105 GLN A CA 1
ATOM 855 C C . GLN A 1 105 ? -0.174 4.457 6.801 1 81.75 105 GLN A C 1
ATOM 857 O O . GLN A 1 105 ? -1.193 4.891 7.34 1 81.75 105 GLN A O 1
ATOM 862 N N . LEU A 1 106 ? 0.702 5.172 6.184 1 86.88 106 LEU A N 1
ATOM 863 C CA . LEU A 1 106 ? 0.482 6.609 6.055 1 86.88 106 LEU A CA 1
ATOM 864 C C . LEU A 1 106 ? -0.764 6.895 5.223 1 86.88 106 LEU A C 1
ATOM 866 O O . LEU A 1 106 ? -1.529 7.809 5.543 1 86.88 106 LEU A O 1
ATOM 870 N N . ALA A 1 107 ? -0.961 6.102 4.156 1 84.81 107 ALA A N 1
ATOM 871 C CA . ALA A 1 107 ? -2.139 6.266 3.307 1 84.81 107 ALA A CA 1
ATOM 872 C C . ALA A 1 107 ? -3.422 6.023 4.098 1 84.81 107 ALA A C 1
ATOM 874 O O . ALA A 1 107 ? -4.387 6.781 3.969 1 84.81 107 ALA A O 1
ATOM 875 N N . VAL A 1 108 ? -3.408 5.047 4.887 1 80.12 108 VAL A N 1
ATOM 876 C CA . VAL A 1 108 ? -4.555 4.75 5.738 1 80.12 108 VAL A CA 1
ATOM 877 C C . VAL A 1 108 ? -4.773 5.895 6.73 1 80.12 108 VAL A C 1
ATOM 879 O O . VAL A 1 108 ? -5.91 6.309 6.969 1 80.12 108 VAL A O 1
ATOM 882 N N . SER A 1 109 ? -3.699 6.344 7.277 1 83.75 109 SER A N 1
ATOM 883 C CA . SER A 1 109 ? -3.768 7.441 8.242 1 83.75 109 SER A CA 1
ATOM 884 C C . SER A 1 109 ? -4.402 8.68 7.621 1 83.75 109 SER A C 1
ATOM 886 O O . SER A 1 109 ? -5.297 9.289 8.211 1 83.75 109 SER A O 1
ATOM 888 N N . VAL A 1 110 ? -3.953 9.016 6.469 1 86.44 110 VAL A N 1
ATOM 889 C CA . VAL A 1 110 ? -4.465 10.188 5.773 1 86.44 110 VAL A CA 1
ATOM 890 C C . VAL A 1 110 ? -5.941 9.992 5.441 1 86.44 110 VAL A C 1
ATOM 892 O O . VAL A 1 110 ? -6.75 10.906 5.609 1 86.44 110 VAL A O 1
ATOM 895 N N . HIS A 1 111 ? -6.27 8.852 5.008 1 80.62 111 HIS A N 1
ATOM 896 C CA . HIS A 1 111 ? -7.656 8.547 4.668 1 80.62 111 HIS A CA 1
ATOM 897 C C . HIS A 1 111 ? -8.562 8.68 5.887 1 80.62 111 HIS A C 1
ATOM 899 O O . HIS A 1 111 ? -9.609 9.328 5.82 1 80.62 111 HIS A O 1
ATOM 905 N N . CYS A 1 112 ? -8.172 8.008 6.949 1 77.81 112 CYS A N 1
ATOM 906 C CA . CYS A 1 112 ? -8.961 8.047 8.172 1 77.81 112 CYS A CA 1
ATOM 907 C C . CYS A 1 112 ? -9.117 9.484 8.672 1 77.81 112 CYS A C 1
ATOM 909 O O . CYS A 1 112 ? -10.211 9.883 9.086 1 77.81 112 CYS A O 1
ATOM 911 N N . TYR A 1 113 ? -8.055 10.164 8.648 1 84.81 113 TYR A N 1
ATOM 912 C CA . TYR A 1 113 ? -8.086 11.547 9.109 1 84.81 113 TYR A CA 1
ATOM 913 C C . TYR A 1 113 ? -9.023 12.391 8.25 1 84.81 113 TYR A C 1
ATOM 915 O O . TYR A 1 113 ? -9.828 13.164 8.766 1 84.81 113 TYR A O 1
ATOM 923 N N . ARG A 1 114 ? -8.93 12.234 6.949 1 83.62 114 ARG A N 1
ATOM 924 C CA . ARG A 1 114 ? -9.703 13.055 6.023 1 83.62 114 ARG A CA 1
ATOM 925 C C . ARG A 1 114 ? -11.18 12.68 6.066 1 83.62 114 ARG A C 1
ATOM 927 O O . ARG A 1 114 ? -12.047 13.516 5.77 1 83.62 114 ARG A O 1
ATOM 934 N N . ARG A 1 115 ? -11.461 11.547 6.348 1 76.56 115 ARG A N 1
ATOM 935 C CA . ARG A 1 115 ? -12.852 11.148 6.523 1 76.56 115 ARG A CA 1
ATOM 936 C C . ARG A 1 115 ? -13.5 11.906 7.676 1 76.56 115 ARG A C 1
ATOM 938 O O . ARG A 1 115 ? -14.68 12.258 7.609 1 76.56 115 ARG A O 1
ATOM 945 N N . LEU A 1 116 ? -12.766 12.117 8.641 1 79.81 116 LEU A N 1
ATOM 946 C CA . LEU A 1 116 ? -13.273 12.82 9.82 1 79.81 116 LEU A CA 1
ATOM 947 C C . LEU A 1 116 ? -13.117 14.328 9.656 1 79.81 116 LEU A C 1
ATOM 949 O O . LEU A 1 116 ? -13.828 15.102 10.297 1 79.81 116 LEU A O 1
ATOM 953 N N . ASN A 1 117 ? -12.133 14.742 8.797 1 84.25 117 ASN A N 1
ATOM 954 C CA . ASN A 1 117 ? -11.836 16.141 8.531 1 84.25 117 ASN A CA 1
ATOM 955 C C . ASN A 1 117 ? -11.82 16.438 7.035 1 84.25 117 ASN A C 1
ATOM 957 O O . ASN A 1 117 ? -10.766 16.719 6.465 1 84.25 117 ASN A O 1
ATOM 961 N N . PRO A 1 118 ? -13.047 16.312 6.418 1 78.81 118 PRO A N 1
ATOM 962 C CA . PRO A 1 118 ? -13.086 16.5 4.969 1 78.81 118 PRO A CA 1
ATOM 963 C C . PRO A 1 118 ? -12.555 17.859 4.535 1 78.81 118 PRO A C 1
ATOM 965 O O . PRO A 1 118 ? -12.68 18.828 5.273 1 78.81 118 PRO A O 1
ATOM 968 N N . ARG A 1 119 ? -11.758 17.781 3.377 1 73.56 119 ARG A N 1
ATOM 969 C CA . ARG A 1 119 ? -11.297 19.062 2.842 1 73.56 119 ARG A CA 1
ATOM 970 C C . ARG A 1 119 ? -12.469 19.922 2.375 1 73.56 119 ARG A C 1
ATOM 972 O O . ARG A 1 119 ? -13.492 19.391 1.935 1 73.56 119 ARG A O 1
ATOM 979 N N . GLN A 1 120 ? -12.516 21.031 2.697 1 60.5 120 GLN A N 1
ATOM 980 C CA . GLN A 1 120 ? -13.586 21.953 2.332 1 60.5 120 GLN A CA 1
ATOM 981 C C . GLN A 1 120 ? -13.883 21.891 0.836 1 60.5 120 GLN A C 1
ATOM 983 O O . GLN A 1 120 ? -15.023 22.078 0.414 1 60.5 120 GLN A O 1
ATOM 988 N N . SER A 1 121 ? -12.93 21.641 -0.024 1 54.28 121 SER A N 1
ATOM 989 C CA . SER A 1 121 ? -13.305 21.766 -1.43 1 54.28 121 SER A CA 1
ATOM 990 C C . SER A 1 121 ? -14.148 20.578 -1.881 1 54.28 121 SER A C 1
ATOM 992 O O . SER A 1 121 ? -14.711 20.578 -2.977 1 54.28 121 SER A O 1
ATOM 994 N N . GLU A 1 122 ? -13.969 19.453 -1.379 1 45.69 122 GLU A N 1
ATOM 995 C CA . GLU A 1 122 ? -14.719 18.281 -1.842 1 45.69 122 GLU A CA 1
ATOM 996 C C . GLU A 1 122 ? -16.219 18.469 -1.625 1 45.69 122 GLU A C 1
ATOM 998 O O . GLU A 1 122 ? -17.031 17.766 -2.215 1 45.69 122 GLU A O 1
ATOM 1003 N N . TRP A 1 123 ? -16.703 19.109 -0.804 1 38.69 123 TRP A N 1
ATOM 1004 C CA . TRP A 1 123 ? -18.109 19.422 -0.606 1 38.69 123 TRP A CA 1
ATOM 1005 C C . TRP A 1 123 ? -18.656 20.234 -1.783 1 38.69 123 TRP A C 1
ATOM 1007 O O . TRP A 1 123 ? -19.844 20.156 -2.088 1 38.69 123 TRP A O 1
ATOM 1017 N N . ILE A 1 124 ? -17.766 21.031 -2.398 1 39.28 124 ILE A N 1
ATOM 1018 C CA . ILE A 1 124 ? -18.438 21.891 -3.367 1 39.28 124 ILE A CA 1
ATOM 1019 C C . ILE A 1 124 ? -18.922 21.062 -4.559 1 39.28 124 ILE A C 1
ATOM 1021 O O . ILE A 1 124 ? -20 21.297 -5.102 1 39.28 124 ILE A O 1
ATOM 1025 N N . ASP A 1 125 ? -18.141 20.047 -4.898 1 39.91 125 ASP A N 1
ATOM 1026 C CA . ASP A 1 125 ? -18.625 19.406 -6.117 1 39.91 125 ASP A CA 1
ATOM 1027 C C . ASP A 1 125 ? -19.906 18.625 -5.84 1 39.91 125 ASP A C 1
ATOM 1029 O O . ASP A 1 125 ? -20.672 18.328 -6.762 1 39.91 125 ASP A O 1
ATOM 1033 N N . SER A 1 126 ? -20.047 18.078 -4.656 1 38.16 126 SER A N 1
ATOM 1034 C CA . SER A 1 126 ? -21.344 17.422 -4.484 1 38.16 126 SER A CA 1
ATOM 1035 C C . SER A 1 126 ? -22.469 18.453 -4.375 1 38.16 126 SER A C 1
ATOM 1037 O O . SER A 1 126 ? -23.656 18.094 -4.402 1 38.16 126 SER A O 1
ATOM 1039 N N . LEU A 1 127 ? -22.188 19.594 -3.859 1 34.84 127 LEU A N 1
ATOM 1040 C CA . LEU A 1 127 ? -23.266 20.547 -3.703 1 34.84 127 LEU A CA 1
ATOM 1041 C C . LEU A 1 127 ? -23.516 21.297 -5.008 1 34.84 127 LEU A C 1
ATOM 1043 O O . LEU A 1 127 ? -24.594 21.891 -5.191 1 34.84 127 LEU A O 1
ATOM 1047 N N . SER A 1 128 ? -22.547 21.359 -5.918 1 31.84 128 SER A N 1
ATOM 1048 C CA . SER A 1 128 ? -23.031 22.094 -7.086 1 31.84 128 SER A CA 1
ATOM 1049 C C . SER A 1 128 ? -23.797 21.156 -8.031 1 31.84 128 SER A C 1
ATOM 1051 O O . SER A 1 128 ? -23.438 19.984 -8.164 1 31.84 128 SER A O 1
ATOM 1053 N N . MET B 1 1 ? 8.969 -12.859 43.094 1 25.25 1 MET B N 1
ATOM 1054 C CA . MET B 1 1 ? 7.781 -12.344 42.406 1 25.25 1 MET B CA 1
ATOM 1055 C C . MET B 1 1 ? 8.125 -11.844 41 1 25.25 1 MET B C 1
ATOM 1057 O O . MET B 1 1 ? 8.766 -10.797 40.875 1 25.25 1 MET B O 1
ATOM 1061 N N . ILE B 1 2 ? 8.539 -12.516 40.031 1 30.45 2 ILE B N 1
ATOM 1062 C CA . ILE B 1 2 ? 9.43 -12.445 38.875 1 30.45 2 ILE B CA 1
ATOM 1063 C C . ILE B 1 2 ? 8.734 -11.703 37.75 1 30.45 2 ILE B C 1
ATOM 1065 O O . ILE B 1 2 ? 7.648 -12.094 37.312 1 30.45 2 ILE B O 1
ATOM 1069 N N . GLU B 1 3 ? 8.805 -10.266 37.688 1 29.83 3 GLU B N 1
ATOM 1070 C CA . GLU B 1 3 ? 8.25 -9.242 36.781 1 29.83 3 GLU B CA 1
ATOM 1071 C C . GLU B 1 3 ? 8.562 -9.547 35.344 1 29.83 3 GLU B C 1
ATOM 1073 O O . GLU B 1 3 ? 9.703 -9.391 34.875 1 29.83 3 GLU B O 1
ATOM 1078 N N . VAL B 1 4 ? 8.312 -10.625 34.812 1 29.27 4 VAL B N 1
ATOM 1079 C CA . VAL B 1 4 ? 8.531 -11.031 33.406 1 29.27 4 VAL B CA 1
ATOM 1080 C C . VAL B 1 4 ? 7.996 -9.953 32.469 1 29.27 4 VAL B C 1
ATOM 1082 O O . VAL B 1 4 ? 6.789 -9.852 32.25 1 29.27 4 VAL B O 1
ATOM 1085 N N . GLY B 1 5 ? 8.32 -8.641 32.656 1 35.06 5 GLY B N 1
ATOM 1086 C CA . GLY B 1 5 ? 8.047 -7.512 31.781 1 35.06 5 GLY B CA 1
ATOM 1087 C C . GLY B 1 5 ? 8.297 -7.812 30.328 1 35.06 5 GLY B C 1
ATOM 1088 O O . GLY B 1 5 ? 9.43 -8.078 29.922 1 35.06 5 GLY B O 1
ATOM 1089 N N . SER B 1 6 ? 7.465 -8.57 29.703 1 35.03 6 SER B N 1
ATOM 1090 C CA . SER B 1 6 ? 7.562 -9.008 28.328 1 35.03 6 SER B CA 1
ATOM 1091 C C . SER B 1 6 ? 8.07 -7.887 27.422 1 35.03 6 SER B C 1
ATOM 1093 O O . SER B 1 6 ? 7.445 -6.824 27.328 1 35.03 6 SER B O 1
ATOM 1095 N N . LYS B 1 7 ? 9.328 -7.52 27.406 1 32.88 7 LYS B N 1
ATOM 1096 C CA . LYS B 1 7 ? 10.133 -6.629 26.578 1 32.88 7 LYS B CA 1
ATOM 1097 C C . LYS B 1 7 ? 9.742 -6.75 25.109 1 32.88 7 LYS B C 1
ATOM 1099 O O . LYS B 1 7 ? 10.305 -7.562 24.375 1 32.88 7 LYS B O 1
ATOM 1104 N N . VAL B 1 8 ? 8.531 -6.844 24.766 1 36.5 8 VAL B N 1
ATOM 1105 C CA . VAL B 1 8 ? 8.203 -6.691 23.344 1 36.5 8 VAL B CA 1
ATOM 1106 C C . VAL B 1 8 ? 8.984 -5.523 22.766 1 36.5 8 VAL B C 1
ATOM 1108 O O . VAL B 1 8 ? 8.906 -4.398 23.25 1 36.5 8 VAL B O 1
ATOM 1111 N N . GLN B 1 9 ? 10.141 -5.711 22.219 1 38.91 9 GLN B N 1
ATOM 1112 C CA . GLN B 1 9 ? 11.102 -4.75 21.688 1 38.91 9 GLN B CA 1
ATOM 1113 C C . GLN B 1 9 ? 10.406 -3.707 20.812 1 38.91 9 GLN B C 1
ATOM 1115 O O . GLN B 1 9 ? 9.492 -4.039 20.047 1 38.91 9 GLN B O 1
ATOM 1120 N N . PRO B 1 10 ? 10.57 -2.514 21 1 38.62 10 PRO B N 1
ATOM 1121 C CA . PRO B 1 10 ? 10.023 -1.384 20.25 1 38.62 10 PRO B CA 1
ATOM 1122 C C . PRO B 1 10 ? 9.953 -1.659 18.75 1 38.62 10 PRO B C 1
ATOM 1124 O O . PRO B 1 10 ? 9.008 -1.221 18.078 1 38.62 10 PRO B O 1
ATOM 1127 N N . GLN B 1 11 ? 10.992 -2.248 18.203 1 38.94 11 GLN B N 1
ATOM 1128 C CA . GLN B 1 11 ? 11.062 -2.564 16.781 1 38.94 11 GLN B CA 1
ATOM 1129 C C . GLN B 1 11 ? 9.961 -3.545 16.391 1 38.94 11 GLN B C 1
ATOM 1131 O O . GLN B 1 11 ? 9.445 -3.494 15.273 1 38.94 11 GLN B O 1
ATOM 1136 N N . ARG B 1 12 ? 9.727 -4.492 17.203 1 39.34 12 ARG B N 1
ATOM 1137 C CA . ARG B 1 12 ? 8.688 -5.484 16.969 1 39.34 12 ARG B CA 1
ATOM 1138 C C . ARG B 1 12 ? 7.301 -4.848 16.984 1 39.34 12 ARG B C 1
ATOM 1140 O O . ARG B 1 12 ? 6.398 -5.293 16.266 1 39.34 12 ARG B O 1
ATOM 1147 N N . GLN B 1 13 ? 7.188 -3.92 17.859 1 38.38 13 GLN B N 1
ATOM 1148 C CA . GLN B 1 13 ? 5.898 -3.24 17.938 1 38.38 13 GLN B CA 1
ATOM 1149 C C . GLN B 1 13 ? 5.578 -2.525 16.625 1 38.38 13 GLN B C 1
ATOM 1151 O O . GLN 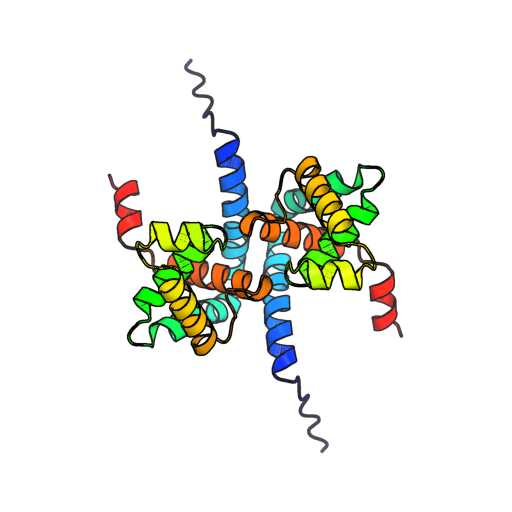B 1 13 ? 4.418 -2.457 16.219 1 38.38 13 GLN B O 1
ATOM 1156 N N . ILE B 1 14 ? 6.633 -1.885 16.078 1 41.12 14 ILE B N 1
ATOM 1157 C CA . ILE B 1 14 ? 6.43 -1.21 14.805 1 41.12 14 ILE B CA 1
ATOM 1158 C C . ILE B 1 14 ? 6.105 -2.238 13.719 1 41.12 14 ILE B C 1
ATOM 1160 O O . ILE B 1 14 ? 5.234 -2.008 12.875 1 41.12 14 ILE B O 1
ATOM 1164 N N . TYR B 1 15 ? 6.895 -3.32 13.703 1 42.75 15 TYR B N 1
ATOM 1165 C CA . TYR B 1 15 ? 6.594 -4.387 12.758 1 42.75 15 TYR B CA 1
ATOM 1166 C C . TYR B 1 15 ? 5.164 -4.883 12.93 1 42.75 15 TYR B C 1
ATOM 1168 O O . TYR B 1 15 ? 4.461 -5.133 11.945 1 42.75 15 TYR B O 1
ATOM 1176 N N . TYR B 1 16 ? 4.84 -4.965 14.258 1 45.5 16 TYR B N 1
ATOM 1177 C CA . TYR B 1 16 ? 3.531 -5.496 14.609 1 45.5 16 TYR B CA 1
ATOM 1178 C C . TYR B 1 16 ? 2.418 -4.578 14.117 1 45.5 16 TYR B C 1
ATOM 1180 O O . TYR B 1 16 ? 1.373 -5.047 13.664 1 45.5 16 TYR B O 1
ATOM 1188 N N . PHE B 1 17 ? 2.746 -3.342 14.422 1 45.38 17 PHE B N 1
ATOM 1189 C CA . PHE B 1 17 ? 1.672 -2.441 14.016 1 45.38 17 PHE B CA 1
ATOM 1190 C C . PHE B 1 17 ? 1.459 -2.496 12.508 1 45.38 17 PHE B C 1
ATO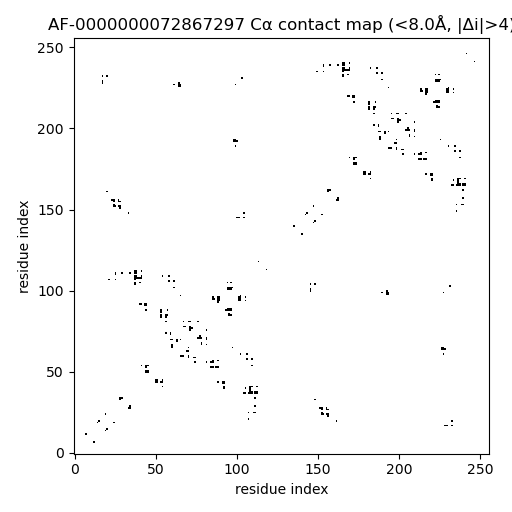M 1192 O O . PHE B 1 17 ? 0.32 -2.557 12.039 1 45.38 17 PHE B O 1
ATOM 1199 N N . ARG B 1 18 ? 2.668 -2.496 11.773 1 49.19 18 ARG B N 1
ATOM 1200 C CA . ARG B 1 18 ? 2.604 -2.574 10.32 1 49.19 18 ARG B CA 1
ATOM 1201 C C . ARG B 1 18 ? 1.825 -3.807 9.867 1 49.19 18 ARG B C 1
ATOM 1203 O O . ARG B 1 18 ? 0.938 -3.711 9.016 1 49.19 18 ARG B O 1
ATOM 1210 N N . GLU B 1 19 ? 2.299 -4.785 10.508 1 50.44 19 GLU B N 1
ATOM 1211 C CA . GLU B 1 19 ? 1.64 -6.051 10.203 1 50.44 19 GLU B CA 1
ATOM 1212 C C . GLU B 1 19 ? 0.208 -6.066 10.734 1 50.44 19 GLU B C 1
ATOM 1214 O O . GLU B 1 19 ? -0.696 -6.586 10.078 1 50.44 19 GLU B O 1
ATOM 1219 N N . MET B 1 20 ? 0.136 -5.402 11.836 1 50.97 20 MET B N 1
ATOM 1220 C CA . MET B 1 20 ? -1.186 -5.414 12.453 1 50.97 20 MET B CA 1
ATOM 1221 C C . MET B 1 20 ? -2.176 -4.586 11.641 1 50.97 20 MET B C 1
ATOM 1223 O O . MET B 1 20 ? -3.326 -4.988 11.461 1 50.97 20 MET B O 1
ATOM 1227 N N . ALA B 1 21 ? -1.651 -3.422 11.234 1 52.38 21 ALA B N 1
ATOM 1228 C CA . ALA B 1 21 ? -2.555 -2.588 10.445 1 52.38 21 ALA B CA 1
ATOM 1229 C C . ALA B 1 21 ? -3.027 -3.322 9.195 1 52.38 21 ALA B C 1
ATOM 1231 O O . ALA B 1 21 ? -4.215 -3.307 8.875 1 52.38 21 ALA B O 1
ATOM 1232 N N . MET B 1 22 ? -2.053 -3.984 8.641 1 56.78 22 MET B N 1
ATOM 1233 C CA . MET B 1 22 ? -2.42 -4.773 7.469 1 56.78 22 MET B CA 1
ATOM 1234 C C . MET B 1 22 ? -3.322 -5.938 7.855 1 56.78 22 MET B C 1
ATOM 1236 O O . MET B 1 22 ? -4.281 -6.246 7.145 1 56.78 22 MET B O 1
ATOM 1240 N N . LEU B 1 23 ? -2.951 -6.473 9 1 54.12 23 LEU B N 1
ATOM 1241 C CA . LEU B 1 23 ? -3.762 -7.574 9.508 1 54.12 23 LEU B CA 1
ATOM 1242 C C . LEU B 1 23 ? -5.172 -7.102 9.844 1 54.12 23 LEU B C 1
ATOM 1244 O O . LEU B 1 23 ? -6.148 -7.793 9.547 1 54.12 23 LEU B O 1
ATOM 1248 N N . CYS B 1 24 ? -5.18 -6.066 10.484 1 54.78 24 CYS B N 1
ATOM 1249 C CA . CYS B 1 24 ? -6.488 -5.539 10.844 1 54.78 24 CYS B CA 1
ATOM 1250 C C . CYS B 1 24 ? -7.305 -5.207 9.602 1 54.78 24 CYS B C 1
ATOM 1252 O O . CYS B 1 24 ? -8.5 -5.5 9.539 1 54.78 24 CYS B O 1
ATOM 1254 N N . LEU B 1 25 ? -6.578 -4.621 8.75 1 55.72 25 LEU B N 1
ATOM 1255 C CA . LEU B 1 25 ? -7.254 -4.34 7.488 1 55.72 25 LEU B CA 1
ATOM 1256 C C . LEU B 1 25 ? -7.789 -5.621 6.859 1 55.72 25 LEU B C 1
ATOM 1258 O O . LEU B 1 25 ? -8.93 -5.664 6.398 1 55.72 25 LEU B O 1
ATOM 1262 N N . PHE B 1 26 ? -7.008 -6.59 7.102 1 54.94 26 PHE B N 1
ATOM 1263 C CA . PHE B 1 26 ? -7.367 -7.883 6.535 1 54.94 26 PHE B CA 1
ATOM 1264 C C . PHE B 1 26 ? -8.539 -8.492 7.289 1 54.94 26 PHE B C 1
ATOM 1266 O O . PHE B 1 26 ? -9.445 -9.07 6.684 1 54.94 26 PHE B O 1
ATOM 1273 N N . ARG B 1 27 ? -8.43 -8.5 8.484 1 56.88 27 ARG B N 1
ATOM 1274 C CA . ARG B 1 27 ? -9.484 -9.102 9.289 1 56.88 27 ARG B CA 1
ATOM 1275 C C . ARG B 1 27 ? -10.844 -8.5 8.953 1 56.88 27 ARG B C 1
ATOM 1277 O O . ARG B 1 27 ? -11.852 -9.211 8.898 1 56.88 27 ARG B O 1
ATOM 1284 N N . VAL B 1 28 ? -10.789 -7.383 8.68 1 56.53 28 VAL B N 1
ATOM 1285 C CA . VAL B 1 28 ? -12.031 -6.691 8.367 1 56.53 28 VAL B CA 1
ATOM 1286 C C . VAL B 1 28 ? -12.531 -7.113 6.988 1 56.53 28 VAL B C 1
ATOM 1288 O O . VAL B 1 28 ? -13.734 -7.312 6.789 1 56.53 28 VAL B O 1
ATOM 1291 N N . LEU B 1 29 ? -11.586 -7.266 6.156 1 60.56 29 LEU B N 1
ATOM 1292 C CA . LEU B 1 29 ? -11.945 -7.641 4.793 1 60.56 29 LEU B CA 1
ATOM 1293 C C . LEU B 1 29 ? -12.438 -9.078 4.738 1 60.56 29 LEU B C 1
ATOM 1295 O O . LEU B 1 29 ? -13.289 -9.422 3.91 1 60.56 29 LEU B O 1
ATOM 1299 N N . GLU B 1 30 ? -11.836 -9.797 5.605 1 59.72 30 GLU B N 1
ATOM 1300 C CA . GLU B 1 30 ? -12.211 -11.203 5.578 1 59.72 30 GLU B CA 1
ATOM 1301 C C . GLU B 1 30 ? -13.711 -11.375 5.797 1 59.72 30 GLU B C 1
ATOM 1303 O O . GLU B 1 30 ? -14.328 -12.289 5.23 1 59.72 30 GLU B O 1
ATOM 1308 N N . ASP B 1 31 ? -14.188 -10.438 6.566 1 60.5 31 ASP B N 1
ATOM 1309 C CA . ASP B 1 31 ? -15.609 -10.57 6.871 1 60.5 31 ASP B CA 1
ATOM 1310 C C . ASP B 1 31 ? -16.469 -9.883 5.809 1 60.5 31 ASP B C 1
ATOM 1312 O O . ASP B 1 31 ? -17.703 -9.938 5.863 1 60.5 31 ASP B O 1
ATOM 1316 N N . SER B 1 32 ? -15.727 -9.359 4.938 1 61.66 32 SER B N 1
ATOM 1317 C CA . SER B 1 32 ? -16.5 -8.641 3.92 1 61.66 32 SER B CA 1
ATOM 1318 C C . SER B 1 32 ? -16.609 -9.461 2.639 1 61.66 32 SER B C 1
ATOM 1320 O O . SER B 1 32 ? -15.883 -10.43 2.447 1 61.66 32 SER B O 1
ATOM 1322 N N . TYR B 1 33 ? -17.734 -9.203 1.87 1 61.5 33 TYR B N 1
ATOM 1323 C CA . TYR B 1 33 ? -17.984 -9.828 0.574 1 61.5 33 TYR B CA 1
ATOM 1324 C C . TYR B 1 33 ? -16.828 -9.555 -0.385 1 61.5 33 TYR B C 1
ATOM 1326 O O . TYR B 1 33 ? -16.672 -10.258 -1.385 1 61.5 33 TYR B O 1
ATOM 1334 N N . MET B 1 34 ? -15.93 -8.695 -0.037 1 66.5 34 MET B N 1
ATOM 1335 C CA . MET B 1 34 ? -14.867 -8.297 -0.954 1 66.5 34 MET B CA 1
ATOM 1336 C C . MET B 1 34 ? -13.695 -9.273 -0.889 1 66.5 34 MET B C 1
ATOM 1338 O O . MET B 1 34 ? -12.859 -9.297 -1.789 1 66.5 34 MET B O 1
ATOM 1342 N N . VAL B 1 35 ? -13.719 -10.141 0.065 1 74.12 35 VAL B N 1
ATOM 1343 C CA . VAL B 1 35 ? -12.602 -11.055 0.239 1 74.12 35 VAL B CA 1
ATOM 1344 C C . VAL B 1 35 ? -12.484 -11.961 -0.984 1 74.12 35 VAL B C 1
ATOM 1346 O O . VAL B 1 35 ? -11.375 -12.312 -1.4 1 74.12 35 VAL B O 1
ATOM 1349 N N . ASN B 1 36 ? -13.562 -12.234 -1.566 1 77.81 36 ASN B N 1
ATOM 1350 C CA . ASN B 1 36 ? -13.555 -13.109 -2.734 1 77.81 36 ASN B CA 1
ATOM 1351 C C . ASN B 1 36 ? -12.891 -12.438 -3.934 1 77.81 36 ASN B C 1
ATOM 1353 O O . ASN B 1 36 ? -12.234 -13.109 -4.734 1 77.81 36 ASN B O 1
ATOM 1357 N N . PHE B 1 37 ? -13.102 -11.18 -4.016 1 76.81 37 PHE B N 1
ATOM 1358 C CA . PHE B 1 37 ? -12.438 -10.422 -5.078 1 76.81 37 PHE B CA 1
ATOM 1359 C C . PHE B 1 37 ? -10.922 -10.539 -4.961 1 76.81 37 PHE B C 1
ATOM 1361 O O . PHE B 1 37 ? -10.242 -10.812 -5.945 1 76.81 37 PHE B O 1
ATOM 1368 N N . PHE B 1 38 ? -10.398 -10.375 -3.799 1 80.69 38 PHE B N 1
ATOM 1369 C CA . PHE B 1 38 ? -8.953 -10.383 -3.564 1 80.69 38 PHE B CA 1
ATOM 1370 C C . PHE B 1 38 ? -8.398 -11.797 -3.725 1 80.69 38 PHE B C 1
ATOM 1372 O O . PHE B 1 38 ? -7.34 -11.984 -4.328 1 80.69 38 PHE B O 1
ATOM 1379 N N . ILE B 1 39 ? -9.164 -12.711 -3.277 1 84.44 39 ILE B N 1
ATOM 1380 C CA . ILE B 1 39 ? -8.734 -14.102 -3.404 1 84.44 39 ILE B CA 1
ATOM 1381 C C . ILE B 1 39 ? -8.688 -14.5 -4.879 1 84.44 39 ILE B C 1
ATOM 1383 O O . ILE B 1 39 ? -7.793 -15.219 -5.309 1 84.44 39 ILE B O 1
ATOM 1387 N N . ASN B 1 40 ? -9.609 -14.008 -5.617 1 87.56 40 ASN B N 1
ATOM 1388 C CA . ASN B 1 40 ? -9.688 -14.344 -7.035 1 87.56 40 ASN B CA 1
ATOM 1389 C C . ASN B 1 40 ? -8.484 -13.812 -7.805 1 87.56 40 ASN B C 1
AT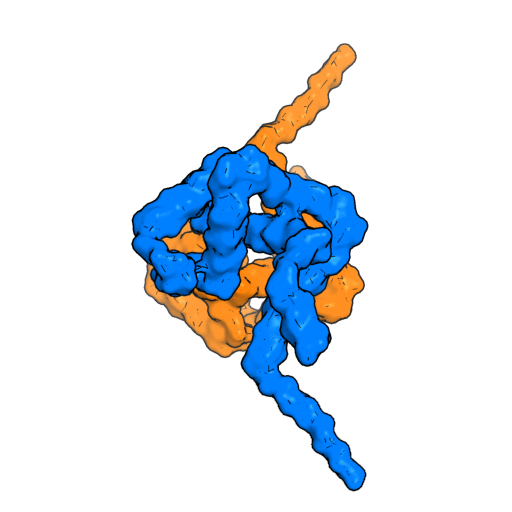OM 1391 O O . ASN B 1 40 ? -8.039 -14.43 -8.773 1 87.56 40 ASN B O 1
ATOM 1395 N N . ASN B 1 41 ? -7.961 -12.648 -7.414 1 86.56 41 ASN B N 1
ATOM 1396 C CA . ASN B 1 41 ? -6.73 -12.156 -8.023 1 86.56 41 ASN B CA 1
ATOM 1397 C C . ASN B 1 41 ? -5.621 -13.203 -7.965 1 86.56 41 ASN B C 1
ATOM 1399 O O . ASN B 1 41 ? -4.926 -13.43 -8.953 1 86.56 41 ASN B O 1
ATOM 1403 N N . VAL B 1 42 ? -5.496 -13.828 -6.812 1 92.69 42 VAL B N 1
ATOM 1404 C CA . VAL B 1 42 ? -4.449 -14.82 -6.617 1 92.69 42 VAL B CA 1
ATOM 1405 C C . VAL B 1 42 ? -4.793 -16.094 -7.391 1 92.69 42 VAL B C 1
ATOM 1407 O O . VAL B 1 42 ? -3.924 -16.703 -8.008 1 92.69 42 VAL B O 1
ATOM 1410 N N . ARG B 1 43 ? -6.059 -16.469 -7.355 1 94.06 43 ARG B N 1
ATOM 1411 C CA . ARG B 1 43 ? -6.488 -17.656 -8.078 1 94.06 43 ARG B CA 1
ATOM 1412 C C . ARG B 1 43 ? -6.195 -17.531 -9.57 1 94.06 43 ARG B C 1
ATOM 1414 O O . ARG B 1 43 ? -5.746 -18.484 -10.203 1 94.06 43 ARG B O 1
ATOM 1421 N N . GLN B 1 44 ? -6.473 -16.375 -10.062 1 94 44 GLN B N 1
ATOM 1422 C CA . GLN B 1 44 ? -6.184 -16.109 -11.469 1 94 44 GLN B CA 1
ATOM 1423 C C . GLN B 1 44 ? -4.699 -16.297 -11.773 1 94 44 GLN B C 1
ATOM 1425 O O . GLN B 1 44 ? -4.336 -16.828 -12.82 1 94 44 GLN B O 1
ATOM 1430 N N . LEU B 1 45 ? -3.881 -15.844 -10.914 1 95.38 45 LEU B N 1
ATOM 1431 C CA . LEU B 1 45 ? -2.438 -15.992 -11.055 1 95.38 45 LEU B CA 1
ATOM 1432 C C . LEU B 1 45 ? -2.039 -17.469 -11.039 1 95.38 45 LEU B C 1
ATOM 1434 O O . LEU B 1 45 ? -1.208 -17.891 -11.844 1 95.38 45 LEU B O 1
ATOM 1438 N N . LEU B 1 46 ? -2.684 -18.203 -10.234 1 95.44 46 LEU B N 1
ATOM 1439 C CA . LEU B 1 46 ? -2.322 -19.594 -10.008 1 95.44 46 LEU B CA 1
ATOM 1440 C C . LEU B 1 46 ? -2.811 -20.469 -11.156 1 95.44 46 LEU B C 1
ATOM 1442 O O . LEU B 1 46 ? -2.385 -21.625 -11.289 1 95.44 46 LEU B O 1
ATOM 1446 N N . GLU B 1 47 ? -3.672 -19.969 -11.984 1 93.44 47 GLU B N 1
ATOM 1447 C CA . GLU B 1 47 ? -4.199 -20.719 -13.125 1 93.44 47 GLU B CA 1
ATOM 1448 C C . GLU B 1 47 ? -3.145 -20.891 -14.211 1 93.44 47 GLU B C 1
ATOM 1450 O O . GLU B 1 47 ? -3.291 -21.75 -15.094 1 93.44 47 GLU B O 1
ATOM 1455 N N . HIS B 1 48 ? -2.119 -20.234 -14.125 1 91.44 48 HIS B N 1
ATOM 1456 C CA . HIS B 1 48 ? -1.055 -20.297 -15.117 1 91.44 48 HIS B CA 1
ATOM 1457 C C . HIS B 1 48 ? 0.033 -21.281 -14.688 1 91.44 48 HIS B C 1
ATOM 1459 O O . HIS B 1 48 ? 0.207 -21.531 -13.492 1 91.44 48 HIS B O 1
ATOM 1465 N N . ASP B 1 49 ? 0.806 -21.828 -15.656 1 89.25 49 ASP B N 1
ATOM 1466 C CA . ASP B 1 49 ? 1.82 -22.844 -15.391 1 89.25 49 ASP B CA 1
ATOM 1467 C C . ASP B 1 49 ? 2.855 -22.344 -14.391 1 89.25 49 ASP B C 1
ATOM 1469 O O . ASP B 1 49 ? 3.281 -23.078 -13.5 1 89.25 49 ASP B O 1
ATOM 1473 N N . SER B 1 50 ? 3.242 -21.094 -14.367 1 93.81 50 SER B N 1
ATOM 1474 C CA . SER B 1 50 ? 4.242 -20.531 -13.461 1 93.81 50 SER B CA 1
ATOM 1475 C C . SER B 1 50 ? 3.586 -19.75 -12.328 1 93.81 50 SER B C 1
ATOM 1477 O O . SER B 1 50 ? 4.215 -18.891 -11.711 1 93.81 50 SER B O 1
ATOM 1479 N N . GLY B 1 51 ? 2.408 -20.156 -11.992 1 95.94 51 GLY B N 1
ATOM 1480 C CA . GLY B 1 51 ? 1.619 -19.391 -11.039 1 95.94 51 GLY B CA 1
ATOM 1481 C C . GLY B 1 51 ? 2.209 -19.391 -9.648 1 95.94 51 GLY B C 1
ATOM 1482 O O . GLY B 1 51 ? 2.271 -18.328 -9 1 95.94 51 GLY B O 1
ATOM 1483 N N . GLU B 1 52 ? 2.635 -20.578 -9.234 1 94.62 52 GLU B N 1
ATOM 1484 C CA . GLU B 1 52 ? 3.205 -20.672 -7.895 1 94.62 52 GLU B CA 1
ATOM 1485 C C . GLU B 1 52 ? 4.488 -19.859 -7.777 1 94.62 52 GLU B C 1
ATOM 1487 O O . GLU B 1 52 ? 4.719 -19.203 -6.758 1 94.62 52 GLU B O 1
ATOM 1492 N N . VAL B 1 53 ? 5.293 -19.922 -8.781 1 97.06 53 VAL B N 1
ATOM 1493 C CA . VAL B 1 53 ? 6.539 -19.156 -8.805 1 97.06 53 VAL B CA 1
ATOM 1494 C C . VAL B 1 53 ? 6.23 -17.672 -8.797 1 97.06 53 VAL B C 1
ATOM 1496 O O . VAL B 1 53 ? 6.887 -16.891 -8.086 1 97.06 53 VAL B O 1
ATOM 1499 N N . LEU B 1 54 ? 5.23 -17.25 -9.531 1 97.75 54 LEU B N 1
ATOM 1500 C CA . LEU B 1 54 ? 4.836 -15.852 -9.594 1 97.75 54 LEU B CA 1
ATOM 1501 C C . LEU B 1 54 ? 4.27 -15.383 -8.258 1 97.75 54 LEU B C 1
ATOM 1503 O O . LEU B 1 54 ? 4.551 -14.266 -7.82 1 97.75 54 LEU B O 1
ATOM 1507 N N . LEU B 1 55 ? 3.465 -16.266 -7.645 1 96.69 55 LEU B N 1
ATOM 1508 C CA . LEU B 1 55 ? 2.922 -15.922 -6.336 1 96.69 55 LEU B CA 1
ATOM 1509 C C . LEU B 1 55 ? 4.039 -15.758 -5.312 1 96.69 55 LEU B C 1
ATOM 1511 O O . LEU B 1 55 ? 4.023 -14.82 -4.516 1 96.69 55 LEU B O 1
ATOM 1515 N N . ASP B 1 56 ? 5.012 -16.656 -5.336 1 95.81 56 ASP B N 1
ATOM 1516 C CA . ASP B 1 56 ? 6.16 -16.547 -4.438 1 95.81 56 ASP B CA 1
ATOM 1517 C C . ASP B 1 56 ? 6.953 -15.273 -4.703 1 95.81 56 ASP B C 1
ATOM 1519 O O . ASP B 1 56 ? 7.43 -14.633 -3.768 1 95.81 56 ASP B O 1
ATOM 1523 N N . THR B 1 57 ? 7.152 -14.992 -5.91 1 98 57 THR B N 1
ATOM 1524 C CA . THR B 1 57 ? 7.836 -13.766 -6.301 1 98 57 THR B CA 1
ATOM 1525 C C . THR B 1 57 ? 7.105 -12.547 -5.754 1 98 57 THR B C 1
ATOM 1527 O O . THR B 1 57 ? 7.715 -11.672 -5.133 1 98 57 THR B O 1
ATOM 1530 N N . LEU B 1 58 ? 5.816 -12.523 -5.957 1 96.62 58 LEU B N 1
ATOM 1531 C CA . LEU B 1 58 ? 4.992 -11.414 -5.5 1 96.62 58 LEU B CA 1
ATOM 1532 C C . LEU B 1 58 ? 5.047 -11.281 -3.98 1 96.62 58 LEU B C 1
ATOM 1534 O O . LEU B 1 58 ? 5.227 -10.18 -3.453 1 96.62 58 LEU B O 1
ATOM 1538 N N . SER B 1 59 ? 4.906 -12.375 -3.303 1 93.88 59 SER B N 1
ATOM 1539 C CA . SER B 1 59 ? 4.984 -12.391 -1.846 1 93.88 59 SER B CA 1
ATOM 1540 C C . SER B 1 59 ? 6.324 -11.852 -1.359 1 93.88 59 SER B C 1
ATOM 1542 O O . SER B 1 59 ? 6.367 -11.031 -0.441 1 93.88 59 SER B O 1
ATOM 1544 N N . SER B 1 60 ? 7.398 -12.281 -1.93 1 95.62 60 SER B N 1
ATOM 1545 C CA . SER B 1 60 ? 8.734 -11.828 -1.564 1 95.62 60 SER B CA 1
ATOM 1546 C C . SER B 1 60 ? 8.914 -10.344 -1.855 1 95.62 60 SER B C 1
ATOM 1548 O O . SER B 1 60 ? 9.508 -9.609 -1.056 1 95.62 60 SER B O 1
ATOM 1550 N N . PHE B 1 61 ? 8.43 -9.906 -2.977 1 96.25 61 PHE B N 1
ATOM 1551 C CA . PHE B 1 61 ? 8.531 -8.508 -3.381 1 96.25 61 PHE B CA 1
ATOM 1552 C C . PHE B 1 61 ? 7.824 -7.605 -2.377 1 96.25 61 PHE B C 1
ATOM 1554 O O . PHE B 1 61 ? 8.383 -6.598 -1.941 1 96.25 61 PHE B O 1
ATOM 1561 N N . ILE B 1 62 ? 6.633 -8.047 -1.981 1 90.19 62 ILE B N 1
ATOM 1562 C CA . ILE B 1 62 ? 5.852 -7.305 -0.997 1 90.19 62 ILE B CA 1
ATOM 1563 C C . ILE B 1 62 ? 6.582 -7.309 0.346 1 90.19 62 ILE B C 1
ATOM 1565 O O . ILE B 1 62 ? 6.715 -6.262 0.988 1 90.19 62 ILE B O 1
ATOM 1569 N N . ALA B 1 63 ? 7.094 -8.438 0.744 1 89.19 63 ALA B N 1
ATOM 1570 C CA . ALA B 1 63 ? 7.766 -8.594 2.031 1 89.19 63 ALA B CA 1
ATOM 1571 C C . ALA B 1 63 ? 9.039 -7.754 2.094 1 89.19 63 ALA B C 1
ATOM 1573 O O . ALA B 1 63 ? 9.477 -7.359 3.178 1 89.19 63 ALA B O 1
ATOM 1574 N N . ASN B 1 64 ? 9.586 -7.473 0.996 1 93.44 64 ASN B N 1
ATOM 1575 C CA . ASN B 1 64 ? 10.812 -6.68 0.938 1 93.44 64 ASN B CA 1
ATOM 1576 C C . ASN B 1 64 ? 10.523 -5.23 0.56 1 93.44 64 ASN B C 1
ATOM 1578 O O . ASN B 1 64 ? 11.352 -4.57 -0.066 1 93.44 64 ASN B O 1
ATOM 1582 N N . ASN B 1 65 ? 9.336 -4.793 0.788 1 91.12 65 ASN B N 1
ATOM 1583 C CA . ASN B 1 65 ? 8.914 -3.408 0.618 1 91.12 65 ASN B CA 1
ATOM 1584 C C . ASN B 1 65 ? 9.094 -2.939 -0.823 1 91.12 65 ASN B C 1
ATOM 1586 O O . ASN B 1 65 ? 9.516 -1.807 -1.064 1 91.12 65 ASN B O 1
ATOM 1590 N N . ALA B 1 66 ? 8.906 -3.84 -1.739 1 94.25 66 ALA B N 1
ATOM 1591 C CA . ALA B 1 66 ? 8.898 -3.537 -3.168 1 94.25 66 ALA B CA 1
ATOM 1592 C C . ALA B 1 66 ? 10.281 -3.102 -3.643 1 94.25 66 ALA B C 1
ATOM 1594 O O . ALA B 1 66 ? 10.406 -2.275 -4.551 1 94.25 66 ALA B O 1
ATOM 1595 N N . GLU B 1 67 ? 11.305 -3.553 -2.973 1 95.5 67 GLU B N 1
ATOM 1596 C CA . GLU B 1 67 ? 12.68 -3.283 -3.381 1 95.5 67 GLU B CA 1
ATOM 1597 C C . GLU B 1 67 ? 13.203 -4.375 -4.305 1 95.5 67 GLU B C 1
ATOM 1599 O O . GLU B 1 67 ? 13.461 -5.5 -3.863 1 95.5 67 GLU B O 1
ATOM 1604 N N . PRO B 1 68 ? 13.445 -4.039 -5.523 1 97 68 PRO B N 1
ATOM 1605 C CA . PRO B 1 68 ? 13.844 -5.078 -6.477 1 97 68 PRO B CA 1
ATOM 1606 C C . PRO B 1 68 ? 15.172 -5.73 -6.121 1 97 68 PRO B C 1
ATOM 1608 O O . PRO B 1 68 ? 15.32 -6.953 -6.227 1 97 68 PRO B O 1
ATOM 1611 N N . GLY B 1 69 ? 16.188 -4.898 -5.719 1 96.94 69 GLY B N 1
ATOM 1612 C CA . GLY B 1 69 ? 17.5 -5.438 -5.379 1 96.94 69 GLY B CA 1
ATOM 1613 C C . GLY B 1 69 ? 17.453 -6.461 -4.262 1 96.94 69 GLY B C 1
ATOM 1614 O O . GLY B 1 69 ? 17.953 -7.574 -4.414 1 96.94 69 GLY B O 1
ATOM 1615 N N . LYS B 1 70 ? 16.812 -6.105 -3.18 1 96.75 70 LYS B N 1
ATOM 1616 C CA . LYS B 1 70 ? 16.672 -7.008 -2.039 1 96.75 70 LYS B CA 1
ATOM 1617 C C . LYS B 1 70 ? 15.891 -8.258 -2.416 1 96.75 70 LYS B C 1
ATOM 1619 O O . LYS B 1 70 ? 16.234 -9.367 -1.996 1 96.75 70 LYS B O 1
ATOM 1624 N N . THR B 1 71 ? 14.883 -8.086 -3.217 1 97.81 71 THR B N 1
ATOM 1625 C CA . THR B 1 71 ? 14 -9.18 -3.6 1 97.81 71 THR B CA 1
ATOM 1626 C C . THR B 1 71 ? 14.742 -10.195 -4.469 1 97.81 71 THR B C 1
ATOM 1628 O O . THR B 1 71 ? 14.672 -11.398 -4.227 1 97.81 71 THR B O 1
ATOM 1631 N N . SER B 1 72 ? 15.445 -9.68 -5.5 1 98.38 72 SER B N 1
ATOM 1632 C CA . SER B 1 72 ? 16.172 -10.578 -6.383 1 98.38 72 SER B CA 1
ATOM 1633 C C . SER B 1 72 ? 17.234 -11.375 -5.617 1 98.38 72 SER B C 1
ATOM 1635 O O . SER B 1 72 ? 17.406 -12.57 -5.848 1 98.38 72 SER B O 1
ATOM 1637 N N . LEU B 1 73 ? 17.906 -10.758 -4.668 1 97.62 73 LEU B N 1
ATOM 1638 C CA . LEU B 1 73 ? 18.922 -11.398 -3.832 1 97.62 73 LEU B CA 1
ATOM 1639 C C . LEU B 1 73 ? 18.297 -12.508 -2.988 1 97.62 73 LEU B C 1
ATOM 1641 O O . LEU B 1 73 ? 18.812 -13.625 -2.945 1 97.62 73 LEU B O 1
ATOM 1645 N N . LEU B 1 74 ? 17.203 -12.234 -2.422 1 96.69 74 LEU B N 1
ATOM 1646 C CA . LEU B 1 74 ? 16.531 -13.195 -1.547 1 96.69 74 LEU B CA 1
ATOM 1647 C C . LEU B 1 74 ? 16.047 -14.406 -2.336 1 96.69 74 LEU B C 1
ATOM 1649 O O . LEU B 1 74 ? 16.109 -15.531 -1.846 1 96.69 74 LEU B O 1
ATOM 1653 N N . LEU B 1 75 ? 15.562 -14.172 -3.559 1 97.62 75 LEU B N 1
ATOM 1654 C CA . LEU B 1 75 ? 15.039 -15.242 -4.402 1 97.62 75 LEU B CA 1
ATOM 1655 C C . LEU B 1 75 ? 16.172 -15.969 -5.117 1 97.62 75 LEU B C 1
ATOM 1657 O O . LEU B 1 75 ? 15.961 -17.062 -5.668 1 97.62 75 LEU B O 1
ATOM 1661 N N . GLY B 1 76 ? 17.297 -15.367 -5.176 1 98 76 GLY B N 1
ATOM 1662 C CA . GLY B 1 76 ? 18.422 -15.969 -5.867 1 98 76 GLY B CA 1
ATOM 1663 C C . GLY B 1 76 ? 18.312 -15.883 -7.379 1 98 76 GLY B C 1
ATOM 1664 O O . GLY B 1 76 ? 18.688 -16.828 -8.086 1 98 76 GLY B O 1
ATOM 1665 N N . ILE B 1 77 ? 17.75 -14.828 -7.84 1 98.38 77 ILE B N 1
ATOM 1666 C CA . ILE B 1 77 ? 17.578 -14.648 -9.281 1 98.38 77 ILE B CA 1
ATOM 1667 C C . ILE B 1 77 ? 18.156 -13.289 -9.695 1 98.38 77 ILE B C 1
ATOM 1669 O O 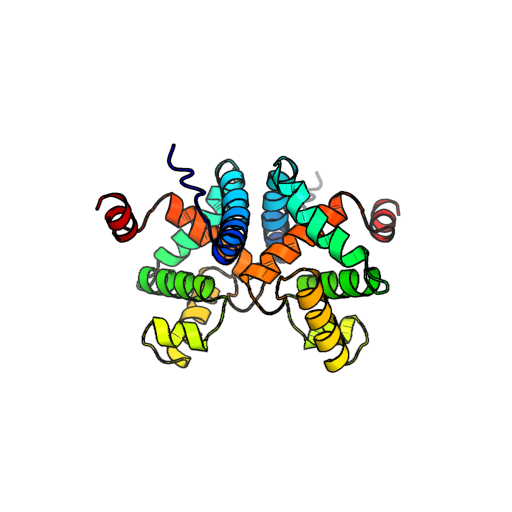. ILE B 1 77 ? 18.469 -12.453 -8.852 1 98.38 77 ILE B O 1
ATOM 1673 N N . HIS B 1 78 ? 18.375 -13.156 -10.977 1 97.81 78 HIS B N 1
ATOM 1674 C CA . HIS B 1 78 ? 18.844 -11.891 -11.523 1 97.81 78 HIS B CA 1
ATOM 1675 C C . HIS B 1 78 ? 17.75 -10.836 -11.5 1 97.81 78 HIS B C 1
ATOM 1677 O O . HIS B 1 78 ? 16.562 -11.172 -11.594 1 97.81 78 HIS B O 1
ATOM 1683 N N . ARG B 1 79 ? 18.094 -9.617 -11.508 1 97.19 79 ARG B N 1
ATOM 1684 C CA . ARG B 1 79 ? 17.141 -8.516 -11.492 1 97.19 79 ARG B CA 1
ATOM 1685 C C . ARG B 1 79 ? 16.25 -8.539 -12.727 1 97.19 79 ARG B C 1
ATOM 1687 O O . ARG B 1 79 ? 15.07 -8.18 -12.656 1 97.19 79 ARG B O 1
ATOM 1694 N N . ASN B 1 80 ? 16.75 -9 -13.859 1 97 80 ASN B N 1
ATOM 1695 C CA . ASN B 1 80 ? 15.969 -9.07 -15.094 1 97 80 ASN B CA 1
ATOM 1696 C C . ASN B 1 80 ? 14.883 -10.141 -15.016 1 97 80 ASN B C 1
ATOM 1698 O O . ASN B 1 80 ? 13.789 -9.969 -15.555 1 97 80 ASN B O 1
ATOM 1702 N N . THR B 1 81 ? 15.195 -11.211 -14.391 1 98.12 81 THR B N 1
ATOM 1703 C CA . THR B 1 81 ? 14.219 -12.266 -14.172 1 98.12 81 THR B CA 1
ATOM 1704 C C . THR B 1 81 ? 13.094 -11.781 -13.266 1 98.12 81 THR B C 1
ATOM 1706 O O . THR B 1 81 ? 11.914 -12.039 -13.531 1 98.12 81 THR B O 1
ATOM 1709 N N . LEU B 1 82 ? 13.531 -11.094 -12.234 1 98.5 82 LEU B N 1
ATOM 1710 C CA . LEU B 1 82 ? 12.523 -10.523 -11.344 1 98.5 82 LEU B CA 1
ATOM 1711 C C . LEU B 1 82 ? 11.586 -9.594 -12.109 1 98.5 82 LEU B C 1
ATOM 1713 O O . LEU B 1 82 ? 10.367 -9.703 -11.992 1 98.5 82 LEU B O 1
ATOM 1717 N N . THR B 1 83 ? 12.164 -8.664 -12.883 1 98.06 83 THR B N 1
ATOM 1718 C CA . THR B 1 83 ? 11.375 -7.715 -13.664 1 98.06 83 THR B CA 1
ATOM 1719 C C . THR B 1 83 ? 10.414 -8.445 -14.594 1 98.06 83 THR B C 1
ATOM 1721 O O . THR B 1 83 ? 9.258 -8.055 -14.727 1 98.06 83 THR B O 1
ATOM 1724 N N . TYR B 1 84 ? 10.922 -9.492 -15.227 1 98.06 84 TYR B N 1
ATOM 1725 C CA . TYR B 1 84 ? 10.094 -10.312 -16.109 1 98.06 84 TYR B CA 1
ATOM 1726 C C . TYR B 1 84 ? 8.914 -10.906 -15.336 1 98.06 84 TYR B C 1
ATOM 1728 O O . TYR B 1 84 ? 7.777 -10.852 -15.805 1 98.06 84 TYR B O 1
ATOM 1736 N N . ARG B 1 85 ? 9.156 -11.484 -14.242 1 98.06 85 ARG B N 1
ATOM 1737 C CA . ARG B 1 85 ? 8.109 -12.102 -13.438 1 98.06 85 ARG B CA 1
ATOM 1738 C C . ARG B 1 85 ? 7.078 -11.062 -12.992 1 98.06 85 ARG B C 1
ATOM 1740 O O . ARG B 1 85 ? 5.875 -11.336 -12.984 1 98.06 85 ARG B O 1
ATOM 1747 N N . LEU B 1 86 ? 7.516 -9.891 -12.586 1 98.25 86 LEU B N 1
ATOM 1748 C CA . LEU B 1 86 ? 6.605 -8.828 -12.18 1 98.25 86 LEU B CA 1
ATOM 1749 C C . LEU B 1 86 ? 5.738 -8.375 -13.352 1 98.25 86 LEU B C 1
ATOM 1751 O O . LEU B 1 86 ? 4.559 -8.062 -13.18 1 98.25 86 LEU B O 1
ATOM 1755 N N . GLN B 1 87 ? 6.355 -8.352 -14.516 1 97.88 87 GLN B N 1
ATOM 1756 C CA . GLN B 1 87 ? 5.594 -8.031 -15.719 1 97.88 87 GLN B CA 1
ATOM 1757 C C . GLN B 1 87 ? 4.551 -9.102 -16.016 1 97.88 87 GLN B C 1
ATOM 1759 O O . GLN B 1 87 ? 3.443 -8.789 -16.469 1 97.88 87 GLN B O 1
ATOM 1764 N N . GLN B 1 88 ? 4.895 -10.305 -15.836 1 97.12 88 GLN B N 1
ATOM 1765 C CA . GLN B 1 88 ? 3.943 -11.398 -16.016 1 97.12 88 GLN B CA 1
ATOM 1766 C C . GLN B 1 88 ? 2.766 -11.266 -15.062 1 97.12 88 GLN B C 1
ATOM 1768 O O . GLN B 1 88 ? 1.618 -11.508 -15.445 1 97.12 88 GLN B O 1
ATOM 1773 N N . ILE B 1 89 ? 3.037 -10.93 -13.859 1 96.88 89 ILE B N 1
ATOM 1774 C CA . ILE B 1 89 ? 1.991 -10.727 -12.859 1 96.88 89 ILE B CA 1
ATOM 1775 C C . ILE B 1 89 ? 1.041 -9.625 -13.336 1 96.88 89 ILE B C 1
ATOM 1777 O O . ILE B 1 89 ? -0.18 -9.797 -13.305 1 96.88 89 ILE B O 1
ATOM 1781 N N . LYS B 1 90 ? 1.639 -8.547 -13.773 1 96.44 90 LYS B N 1
ATOM 1782 C CA . LYS B 1 90 ? 0.835 -7.453 -14.312 1 96.44 90 LYS B CA 1
ATOM 1783 C C . LYS B 1 90 ? -0.053 -7.934 -15.453 1 96.44 90 LYS B C 1
ATOM 1785 O O . LYS B 1 90 ? -1.236 -7.594 -15.516 1 96.44 90 LYS B O 1
ATOM 1790 N N . LYS B 1 91 ? 0.462 -8.648 -16.312 1 94.5 91 LYS B N 1
ATOM 1791 C CA . LYS B 1 91 ? -0.249 -9.148 -17.484 1 94.5 91 LYS B CA 1
ATOM 1792 C C . LYS B 1 91 ? -1.414 -10.047 -17.078 1 94.5 91 LYS B C 1
ATOM 1794 O O . LYS B 1 91 ? -2.506 -9.945 -17.641 1 94.5 91 LYS B O 1
ATOM 1799 N N . HIS B 1 92 ? -1.26 -10.859 -16.062 1 92.56 92 HIS B N 1
ATOM 1800 C CA . HIS B 1 92 ? -2.232 -11.891 -15.727 1 92.56 92 HIS B CA 1
ATOM 1801 C C . HIS B 1 92 ? -3.312 -11.344 -14.797 1 92.56 92 HIS B C 1
ATOM 1803 O O . HIS B 1 92 ? -4.461 -11.797 -14.844 1 92.56 92 HIS B O 1
ATOM 1809 N N . ILE B 1 93 ? -2.938 -10.422 -13.922 1 89.62 93 ILE B N 1
ATOM 1810 C CA . ILE B 1 93 ? -3.852 -9.953 -12.883 1 89.62 93 ILE B CA 1
ATOM 1811 C C . ILE B 1 93 ? -4.359 -8.555 -13.234 1 89.62 93 ILE B C 1
ATOM 1813 O O . ILE B 1 93 ? -5.348 -8.086 -12.664 1 89.62 93 ILE B O 1
ATOM 1817 N N . GLN B 1 94 ? -3.719 -7.824 -14.094 1 89.62 94 GLN B N 1
ATOM 1818 C CA . GLN B 1 94 ? -4.051 -6.477 -14.539 1 89.62 94 GLN B CA 1
ATOM 1819 C C . GLN B 1 94 ? -3.854 -5.461 -13.414 1 89.62 94 GLN B C 1
ATOM 1821 O O . GLN B 1 94 ? -4.633 -4.516 -13.281 1 89.62 94 GLN B O 1
ATOM 1826 N N . LEU B 1 95 ? -3.076 -5.855 -12.477 1 89.12 95 LEU B N 1
ATOM 1827 C CA . LEU B 1 95 ? -2.531 -4.953 -11.469 1 89.12 95 LEU B CA 1
ATOM 1828 C C . LEU B 1 95 ? -1.013 -4.863 -11.586 1 89.12 95 LEU B C 1
ATOM 1830 O O . LEU B 1 95 ? -0.334 -5.883 -11.719 1 89.12 95 LEU B O 1
ATOM 1834 N N . ASP B 1 96 ? -0.528 -3.67 -11.594 1 93.62 96 ASP B N 1
ATOM 1835 C CA . ASP B 1 96 ? 0.896 -3.418 -11.797 1 93.62 96 ASP B CA 1
ATOM 1836 C C . ASP B 1 96 ? 1.639 -3.371 -10.461 1 93.62 96 ASP B C 1
ATOM 1838 O O . ASP B 1 96 ? 1.448 -2.445 -9.672 1 93.62 96 ASP B O 1
ATOM 1842 N N . PRO B 1 97 ? 2.518 -4.336 -10.227 1 95.62 97 PRO B N 1
ATOM 1843 C CA . PRO B 1 97 ? 3.256 -4.355 -8.961 1 95.62 97 PRO B CA 1
ATOM 1844 C C . PRO B 1 97 ? 4.117 -3.111 -8.766 1 95.62 97 PRO B C 1
ATOM 1846 O O . PRO B 1 97 ? 4.578 -2.844 -7.648 1 95.62 97 PRO B O 1
ATOM 1849 N N . MET B 1 98 ? 4.355 -2.328 -9.812 1 94.88 98 MET B N 1
ATOM 1850 C CA . MET B 1 98 ? 5.23 -1.163 -9.727 1 94.88 98 MET B CA 1
ATOM 1851 C C . MET B 1 98 ? 4.434 0.094 -9.398 1 94.88 98 MET B C 1
ATOM 1853 O O . MET B 1 98 ? 5 1.183 -9.289 1 94.88 98 MET B O 1
ATOM 1857 N N . VAL B 1 99 ? 3.16 -0.062 -9.242 1 89.38 99 VAL B N 1
ATOM 1858 C CA . VAL B 1 99 ? 2.268 1.036 -8.891 1 89.38 99 VAL B CA 1
ATOM 1859 C C . VAL B 1 99 ? 1.781 0.865 -7.453 1 89.38 99 VAL B C 1
ATOM 1861 O O . VAL B 1 99 ? 1.268 -0.196 -7.086 1 89.38 99 VAL B O 1
ATOM 1864 N N . PHE B 1 100 ? 1.894 1.863 -6.656 1 85.88 100 PHE B N 1
ATOM 1865 C CA . PHE B 1 100 ? 1.658 1.801 -5.219 1 85.88 100 PHE B CA 1
ATOM 1866 C C . PHE B 1 100 ? 0.264 1.261 -4.922 1 85.88 100 PHE B C 1
ATOM 1868 O O . PHE B 1 100 ? 0.113 0.297 -4.168 1 85.88 100 PHE B O 1
ATOM 1875 N N . THR B 1 101 ? -0.717 1.838 -5.539 1 82.62 101 THR B N 1
ATOM 1876 C CA . THR B 1 101 ? -2.094 1.439 -5.266 1 82.62 101 THR B CA 1
ATOM 1877 C C . THR B 1 101 ? -2.344 0.007 -5.73 1 82.62 101 THR B C 1
ATOM 1879 O O . THR B 1 101 ? -3.037 -0.757 -5.051 1 82.62 101 THR B O 1
ATOM 1882 N N . ASP B 1 102 ? -1.779 -0.371 -6.848 1 85.44 102 ASP B N 1
ATOM 1883 C CA . ASP B 1 102 ? -1.945 -1.729 -7.352 1 85.44 102 ASP B CA 1
ATOM 1884 C C . ASP B 1 102 ? -1.224 -2.738 -6.461 1 85.44 102 ASP B C 1
ATOM 1886 O O . ASP B 1 102 ? -1.755 -3.814 -6.18 1 85.44 102 ASP B O 1
ATOM 1890 N N . LEU B 1 103 ? -0.031 -2.357 -6.035 1 87.69 103 LEU B N 1
ATOM 1891 C CA . LEU B 1 103 ? 0.716 -3.258 -5.164 1 87.69 103 LEU B CA 1
ATOM 1892 C C . LEU B 1 103 ? 0 -3.439 -3.832 1 87.69 103 LEU B C 1
ATOM 1894 O O . LEU B 1 103 ? 0.031 -4.527 -3.25 1 87.69 103 LEU B O 1
ATOM 1898 N N . THR B 1 104 ? -0.571 -2.383 -3.309 1 82.69 104 THR B N 1
ATOM 1899 C CA . THR B 1 104 ? -1.358 -2.486 -2.084 1 82.69 104 THR B CA 1
ATOM 1900 C C . THR B 1 104 ? -2.492 -3.492 -2.254 1 82.69 104 THR B C 1
ATOM 1902 O O . THR B 1 104 ? -2.729 -4.324 -1.374 1 82.69 104 THR B O 1
ATOM 1905 N N . GLN B 1 105 ? -3.162 -3.475 -3.359 1 81.75 105 GLN B N 1
ATOM 1906 C CA . GLN B 1 105 ? -4.23 -4.426 -3.643 1 81.75 105 GLN B CA 1
ATOM 1907 C C . GLN B 1 105 ? -3.688 -5.848 -3.748 1 81.75 105 GLN B C 1
ATOM 1909 O O . GLN B 1 105 ? -4.301 -6.789 -3.244 1 81.75 105 GLN B O 1
ATOM 1914 N N . LEU B 1 106 ? -2.582 -5.949 -4.395 1 87.06 106 LEU B N 1
ATOM 1915 C CA . LEU B 1 106 ? -1.952 -7.258 -4.531 1 87.06 106 LEU B CA 1
ATOM 1916 C C . LEU B 1 106 ? -1.54 -7.805 -3.168 1 87.06 106 LEU B C 1
ATOM 1918 O O . LEU B 1 106 ? -1.682 -9 -2.906 1 87.06 106 LEU B O 1
ATOM 1922 N N . ALA B 1 107 ? -1.029 -6.918 -2.303 1 84.94 107 ALA B N 1
ATOM 1923 C CA . ALA B 1 107 ? -0.632 -7.32 -0.956 1 84.94 107 ALA B CA 1
ATOM 1924 C C . ALA B 1 107 ? -1.825 -7.852 -0.168 1 84.94 107 ALA B C 1
ATOM 1926 O O . ALA B 1 107 ? -1.724 -8.883 0.507 1 84.94 107 ALA B O 1
ATOM 1927 N N . VAL B 1 108 ? -2.893 -7.191 -0.284 1 80.25 108 VAL B N 1
ATOM 1928 C CA . VAL B 1 108 ? -4.117 -7.637 0.375 1 80.25 108 VAL B CA 1
ATOM 1929 C C . VAL B 1 108 ? -4.555 -8.984 -0.198 1 80.25 108 VAL B C 1
ATOM 1931 O O . VAL B 1 108 ? -4.961 -9.875 0.546 1 80.25 108 VAL B O 1
ATOM 1934 N N . SER B 1 109 ? -4.473 -9.086 -1.483 1 83.81 109 SER B N 1
ATOM 1935 C CA . SER B 1 109 ? -4.855 -10.32 -2.156 1 83.81 109 SER B CA 1
ATOM 1936 C C . SER B 1 109 ? -4.023 -11.5 -1.662 1 83.81 109 SER B C 1
ATOM 1938 O O . SER B 1 109 ? -4.566 -12.555 -1.337 1 83.81 109 SER B O 1
ATOM 1940 N N . VAL B 1 110 ? -2.762 -11.305 -1.603 1 86.56 110 VAL B N 1
ATOM 1941 C CA . VAL B 1 110 ? -1.853 -12.352 -1.162 1 86.56 110 VAL B CA 1
ATOM 1942 C C . VAL B 1 110 ? -2.141 -12.711 0.295 1 86.56 110 VAL B C 1
ATOM 1944 O O . VAL B 1 110 ? -2.17 -13.891 0.659 1 86.56 110 VAL B O 1
ATOM 1947 N N . HIS B 1 111 ? -2.359 -11.734 1.083 1 80.88 111 HIS B N 1
ATOM 1948 C CA . HIS B 1 111 ? -2.65 -11.969 2.494 1 80.88 111 HIS B CA 1
ATOM 1949 C C . HIS B 1 111 ? -3.932 -12.773 2.67 1 80.88 111 HIS B C 1
ATOM 1951 O O . HIS B 1 111 ? -3.955 -13.758 3.416 1 80.88 111 HIS B O 1
ATOM 1957 N N . CYS B 1 112 ? -4.98 -12.297 2.02 1 78.06 112 CYS B N 1
ATOM 1958 C CA . CYS B 1 112 ? -6.262 -12.984 2.113 1 78.06 112 CYS B CA 1
ATOM 1959 C C . CYS B 1 112 ? -6.141 -14.43 1.643 1 78.06 112 CYS B C 1
ATOM 1961 O O . CYS B 1 112 ? -6.688 -15.344 2.271 1 78.06 112 CYS B O 1
ATOM 1963 N N . TYR B 1 113 ? -5.5 -14.594 0.57 1 84.94 113 TYR B N 1
ATOM 1964 C CA . TYR B 1 113 ? -5.328 -15.93 0.021 1 84.94 113 TYR B CA 1
ATOM 1965 C C . TYR B 1 113 ? -4.551 -16.812 0.984 1 84.94 113 TYR B C 1
ATOM 1967 O O . TYR B 1 113 ? -4.93 -17.969 1.222 1 84.94 113 TYR B O 1
ATOM 1975 N N . ARG B 1 114 ? -3.49 -16.297 1.544 1 83.75 114 ARG B N 1
ATOM 1976 C CA . ARG B 1 114 ? -2.617 -17.078 2.404 1 83.75 114 ARG B CA 1
ATOM 1977 C C . ARG B 1 114 ? -3.289 -17.375 3.74 1 83.75 114 ARG B C 1
ATOM 1979 O O . ARG B 1 114 ? -2.977 -18.391 4.387 1 83.75 114 ARG B O 1
ATOM 1986 N N . ARG B 1 115 ? -4.094 -16.578 4.148 1 76.69 115 ARG B N 1
ATOM 1987 C CA . ARG B 1 115 ? -4.863 -16.859 5.355 1 76.69 115 ARG B CA 1
ATOM 1988 C C . ARG B 1 115 ? -5.734 -18.094 5.176 1 76.69 115 ARG B C 1
ATOM 1990 O O . ARG B 1 115 ? -5.918 -18.875 6.117 1 76.69 115 ARG B O 1
ATOM 1997 N N . LEU B 1 116 ? -6.223 -18.25 4.055 1 79.88 116 LEU B N 1
ATOM 1998 C CA . LEU B 1 116 ? -7.09 -19.375 3.756 1 79.88 116 LEU B CA 1
ATOM 1999 C C . LEU B 1 116 ? -6.27 -20.578 3.303 1 79.88 116 LEU B C 1
ATOM 2001 O O . LEU B 1 116 ? -6.723 -21.719 3.41 1 79.88 116 LEU B O 1
ATOM 2005 N N . ASN B 1 117 ? -5.051 -20.312 2.752 1 84.44 117 ASN B N 1
ATOM 2006 C CA . ASN B 1 117 ? -4.145 -21.328 2.252 1 84.44 117 ASN B CA 1
ATOM 2007 C C . ASN B 1 117 ? -2.746 -21.188 2.846 1 84.44 117 ASN B C 1
ATOM 2009 O O . ASN B 1 117 ? -1.799 -20.844 2.137 1 84.44 117 ASN B O 1
ATOM 2013 N N . PRO B 1 118 ? -2.68 -21.406 4.203 1 79.25 118 PRO B N 1
ATOM 2014 C CA . PRO B 1 118 ? -1.382 -21.188 4.848 1 79.25 118 PRO B CA 1
ATOM 2015 C C . PRO B 1 118 ? -0.274 -22.047 4.234 1 79.25 118 PRO B C 1
ATOM 2017 O O . PRO B 1 118 ? -0.537 -23.141 3.744 1 79.25 118 PRO B O 1
ATOM 2020 N N . ARG B 1 119 ? 0.935 -21.359 4.113 1 73.75 119 ARG B N 1
ATOM 2021 C CA . ARG B 1 119 ? 2.07 -22.125 3.621 1 73.75 119 ARG B CA 1
ATOM 2022 C C . ARG B 1 119 ? 2.441 -23.234 4.602 1 73.75 119 ARG B C 1
ATOM 2024 O O . ARG B 1 119 ? 2.271 -23.078 5.812 1 73.75 119 ARG B O 1
ATOM 2031 N N . GLN B 1 120 ? 2.607 -24.328 4.215 1 60.59 120 GLN B N 1
ATOM 2032 C CA . GLN B 1 120 ? 2.947 -25.469 5.051 1 60.59 120 GLN B CA 1
ATOM 2033 C C . GLN B 1 120 ? 4.109 -25.141 5.984 1 60.59 120 GLN B C 1
ATOM 2035 O O . GLN B 1 120 ? 4.184 -25.672 7.098 1 60.59 120 GLN B O 1
ATOM 2040 N N . SER B 1 121 ? 5.059 -24.328 5.641 1 54.16 121 SER B N 1
ATOM 2041 C CA . SER B 1 121 ? 6.191 -24.234 6.555 1 54.16 121 SER B CA 1
ATOM 2042 C C . SER B 1 121 ? 5.824 -23.438 7.801 1 54.16 121 SER B C 1
ATOM 2044 O O . SER B 1 121 ? 6.59 -23.391 8.766 1 54.16 121 SER B O 1
ATOM 2046 N N . GLU B 1 122 ? 4.984 -22.531 7.746 1 45.38 122 GLU B N 1
ATOM 2047 C CA . GLU B 1 122 ? 4.676 -21.719 8.914 1 45.38 122 GLU B CA 1
ATOM 2048 C C . GLU B 1 122 ? 4.105 -22.562 10.047 1 45.38 122 GLU B C 1
ATOM 2050 O O . GLU B 1 122 ? 4.047 -22.125 11.195 1 45.38 122 GLU B O 1
ATOM 2055 N N . TRP B 1 123 ? 3.516 -23.547 9.922 1 38.94 123 TRP B N 1
ATOM 2056 C CA . TRP B 1 123 ? 3.037 -24.453 10.953 1 38.94 123 TRP B CA 1
ATOM 2057 C C . TRP B 1 123 ? 4.203 -25.078 11.719 1 38.94 123 TRP B C 1
ATOM 2059 O O . TRP B 1 123 ? 4.059 -25.438 12.891 1 38.94 123 TRP B O 1
ATOM 2069 N N . ILE B 1 124 ? 5.363 -25.25 11.031 1 39 124 ILE B N 1
ATOM 2070 C CA . ILE B 1 124 ? 6.332 -26.016 11.805 1 39 124 ILE B CA 1
ATOM 2071 C C . ILE B 1 124 ? 6.852 -25.172 12.969 1 39 124 ILE B C 1
ATOM 2073 O O . ILE B 1 124 ? 7.082 -25.688 14.062 1 39 124 ILE B O 1
ATOM 2077 N N . ASP B 1 125 ? 6.969 -23.859 12.727 1 40.06 125 ASP B N 1
ATOM 2078 C CA . ASP B 1 125 ? 7.59 -23.203 13.875 1 40.06 125 ASP B CA 1
ATOM 2079 C C . ASP B 1 125 ? 6.629 -23.141 15.062 1 40.06 125 ASP B C 1
ATOM 2081 O O . ASP B 1 125 ? 7.051 -22.953 16.203 1 40.06 125 ASP B O 1
ATOM 2085 N N . SER B 1 126 ? 5.344 -23.062 14.812 1 37.97 126 SER B N 1
ATOM 2086 C CA . SER B 1 126 ? 4.535 -23.109 16.031 1 37.97 126 SER B CA 1
ATOM 2087 C C . SER B 1 126 ? 4.523 -24.5 16.641 1 37.97 126 SER B C 1
ATOM 2089 O O . SER B 1 126 ? 4.027 -24.688 17.75 1 37.97 126 SER B O 1
ATOM 2091 N N . LEU B 1 127 ? 4.648 -25.5 15.852 1 34.31 127 LEU B N 1
ATOM 2092 C CA . LEU B 1 127 ? 4.578 -26.828 16.438 1 34.31 127 LEU B CA 1
ATOM 2093 C C . LEU B 1 127 ? 5.922 -27.234 17.031 1 34.31 127 LEU B C 1
ATOM 2095 O O . LEU B 1 127 ? 6.004 -28.188 17.812 1 34.31 127 LEU B O 1
ATOM 2099 N N . SER B 1 128 ? 7.027 -26.625 16.594 1 31.53 128 SER B N 1
ATOM 2100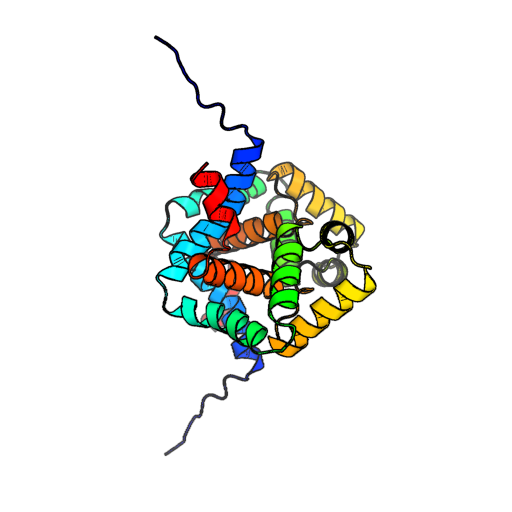 C CA . SER B 1 128 ? 8.172 -27.156 17.328 1 31.53 128 SER B CA 1
ATOM 2101 C C . SER B 1 128 ? 8.367 -26.406 18.641 1 31.53 128 SER B C 1
ATOM 2103 O O . SER B 1 128 ? 8.109 -25.203 18.734 1 31.53 128 SER B O 1
#

Sequence (256 aa):
MIEVGSKVQPQRQIYYFREMAMLCLFRVLEDSYMVNFFINNVRQLLEHDSGEVLLDTLSSFIANNAEPGKTSLLLGIHRNTLTYRLQQIKKHIQLDPMVFTDLTQLAVSVHCYRRLNPRQSEWIDSLSMIEVGSKVQPQRQIYYFREMAMLCLFRVLEDSYMVNFFINNVRQLLEHDSGEVLLDTLSSFIANNAEPGKTSLLLGIHRNTLTYRLQQIKKHIQLDPMVFTDLTQLAVSVHCYRRLNPRQSEWIDSLS

pLDDT: mean 75.87, std 22.99, range [25.03, 98.5]

Organism: Klebsiella pneumoniae subsp. ozaenae (NCBI:txid574)

InterPro domains:
  IPR025736 PucR C-terminal helix-turn-helix domain [PF13556] (54-110)
  IPR042070 PucR C-terminal helix-turn-helix domain superfamily [G3DSA:1.10.10.2840] (1-115)
  IPR051448 CdaR-like transcriptional regulators [PTHR33744] (3-113)

Secondary structure (DSSP, 8-state):
---------HHHHHHHHHHHHHHHHHHHHHTSTTHHHHHHHHHHHHTSTTHHHHHHHHHHHHHTTT-HHHHHHHHT--HHHHHHHHHHHHHHHS--TTSHHHHHHHHHHHHHHHHHS--HHHHHHHH-/---------HHHHHHHHHHHHHHHHHHHHHTSTTHHHHHHHHHHHHTSTTHHHHHHHHHHHHHTTT-HHHHHHHHT--HHHHHHHHHHHHHHHS--TTSHHHHHHHHHHHHHHHHHS--THHHHHHH-